Protein AF-A0A096AD76-F1 (afdb_monomer)

Foldseek 3Di:
DLCPQLVVLLQLQLVLLLLVLVVQLVLVCLAVDPDVVVSVVRRDDSVCSSCVSVVVLCLLLVLLQVLCVVVVNPVDDSVNLSSQLSVLSNLLSVLSVVVSVQSVQFPDRDHHPVVLQCGQTPPRDHPVNSVVSNVVSVVSSLVSSLCCCCPVVVDDNVSSVCSRVVSVVVCVVVVVVVD

Nearest PDB structures (foldseek):
  7na7-assembly1_R  TM=3.112E-01  e=6.124E+00  Homo sapiens
  7xz6-assembly1_R  TM=2.762E-01  e=8.996E+00  Escherichia coli

Radius of gyration: 19.06 Å; Cα contacts (8 Å, |Δi|>4): 160; chains: 1; bounding box: 39×34×50 Å

Mean predicted aligned error: 6.99 Å

Sequence (179 aa):
MKKILPTLIIFTLCLQYLLLSINANELARELVGNNNILKLFELSNNLTFFLFPIIILFFIVGSTKYMLEIFDEERISISEIYTIVGYALIFPLIGMFFYTTCFFLRNYQVSSIEDLKNLHFLFGLTTNDFNFINRLFWLLAYFFIFYNLCFNKNIVWWKVVLSLMIPILIVLVVGFIIK

Secondary structure (DSSP, 8-state):
-TTHHHHHHHHHHHHHHHHHHHHHHHHHHHHHTT-HHHHHHHS--HHHHHHHHHHHHHHHHHHHHHHHHHTT-TTS-HHHHHHHHHHHTHHHHHHHHHHHHHHHT------SHHHHHT---GGG--HHHHHHHHHHHHHHHHHHHHHIIIIIS---HHHHHHHHHHHHHHHHHHHHHH-

Structure (mmCIF, N/CA/C/O backbone):
data_AF-A0A096AD76-F1
#
_entry.id   AF-A0A096AD76-F1
#
loop_
_atom_site.group_PDB
_atom_site.id
_atom_site.type_symbol
_atom_site.label_atom_id
_atom_site.label_alt_id
_atom_site.label_comp_id
_atom_site.label_asym_id
_atom_site.label_entity_id
_atom_site.label_seq_id
_atom_site.pdbx_PDB_ins_code
_atom_site.Cartn_x
_atom_site.Cartn_y
_atom_site.Cartn_z
_atom_site.occupancy
_atom_site.B_iso_or_equiv
_atom_site.auth_seq_id
_atom_site.auth_comp_id
_atom_site.auth_asym_id
_atom_site.auth_atom_id
_atom_site.pdbx_PDB_model_num
ATOM 1 N N . MET A 1 1 ? 7.854 1.929 20.126 1.00 48.56 1 MET A N 1
ATOM 2 C CA . MET A 1 1 ? 8.247 0.789 19.259 1.00 48.56 1 MET A CA 1
ATOM 3 C C . MET A 1 1 ? 7.132 0.263 18.345 1.00 48.56 1 MET A C 1
ATOM 5 O O . MET A 1 1 ? 7.430 0.033 17.184 1.00 48.56 1 MET A O 1
ATOM 9 N N . LYS A 1 2 ? 5.863 0.130 18.783 1.00 60.94 2 LYS A N 1
ATOM 10 C CA . LYS A 1 2 ? 4.770 -0.502 17.993 1.00 60.94 2 LYS A CA 1
ATOM 11 C C . LYS A 1 2 ? 4.468 0.090 16.592 1.00 60.94 2 LYS A C 1
ATOM 13 O O . LYS A 1 2 ? 3.847 -0.602 15.797 1.00 60.94 2 LYS A O 1
ATOM 18 N N . LYS A 1 3 ? 4.904 1.321 16.278 1.00 72.81 3 LYS A N 1
ATOM 19 C CA . LYS A 1 3 ? 4.646 2.000 14.986 1.00 72.81 3 LYS A CA 1
ATOM 20 C C . LYS A 1 3 ? 5.852 2.097 14.043 1.00 72.81 3 LYS A C 1
ATOM 22 O O . LYS A 1 3 ? 5.671 2.473 12.895 1.00 72.81 3 LYS A O 1
ATOM 27 N N . ILE A 1 4 ? 7.057 1.750 14.504 1.00 88.44 4 ILE A N 1
ATOM 28 C CA . ILE A 1 4 ? 8.291 1.912 13.713 1.00 88.44 4 ILE A CA 1
ATOM 29 C C . ILE A 1 4 ? 8.269 0.982 12.497 1.00 88.44 4 ILE A C 1
ATOM 31 O O . ILE A 1 4 ? 8.563 1.406 11.387 1.00 88.44 4 ILE A O 1
ATOM 35 N N . LEU A 1 5 ? 7.873 -0.276 12.704 1.00 92.69 5 LEU A N 1
ATOM 36 C CA . LEU A 1 5 ? 7.860 -1.281 11.646 1.00 92.69 5 LEU A CA 1
ATOM 37 C C . LEU A 1 5 ? 6.842 -0.967 10.529 1.00 92.69 5 LEU A C 1
ATOM 39 O O . LEU A 1 5 ? 7.257 -0.974 9.375 1.00 92.69 5 LEU A O 1
ATOM 43 N N . PRO A 1 6 ? 5.576 -0.590 10.811 1.00 93.69 6 PRO A N 1
ATOM 44 C CA . PRO A 1 6 ? 4.661 -0.085 9.785 1.00 93.69 6 PRO A CA 1
ATOM 45 C C . PRO A 1 6 ? 5.242 1.073 8.968 1.00 93.69 6 PRO A C 1
ATOM 47 O O . PRO A 1 6 ? 5.200 1.037 7.741 1.00 93.69 6 PRO A O 1
ATOM 50 N N . THR A 1 7 ? 5.835 2.077 9.626 1.00 94.94 7 THR A N 1
ATOM 51 C CA . THR A 1 7 ? 6.467 3.208 8.92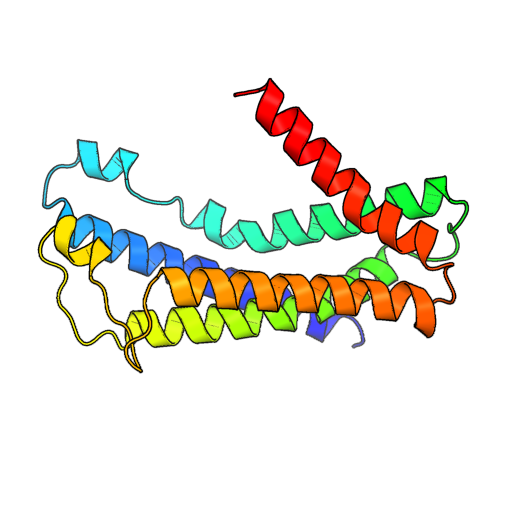8 1.00 94.94 7 THR A CA 1
ATOM 52 C C . THR A 1 7 ? 7.620 2.753 8.035 1.00 94.94 7 THR A C 1
ATOM 54 O O . THR A 1 7 ? 7.724 3.224 6.906 1.00 94.94 7 THR A O 1
ATOM 57 N N . LEU A 1 8 ? 8.453 1.818 8.503 1.00 96.00 8 LEU A N 1
ATOM 58 C CA . LEU A 1 8 ? 9.537 1.247 7.702 1.00 96.00 8 LEU A CA 1
ATOM 59 C C . LEU A 1 8 ? 9.004 0.499 6.479 1.00 96.00 8 LEU A C 1
ATOM 61 O O . LEU A 1 8 ? 9.502 0.739 5.388 1.00 96.00 8 LEU A O 1
ATOM 65 N N . ILE A 1 9 ? 7.969 -0.334 6.632 1.00 96.56 9 ILE A N 1
ATOM 66 C CA . ILE A 1 9 ? 7.331 -1.050 5.513 1.00 96.56 9 ILE A CA 1
ATOM 67 C C . ILE A 1 9 ? 6.872 -0.059 4.439 1.00 96.56 9 ILE A C 1
ATOM 69 O O . ILE A 1 9 ? 7.199 -0.226 3.265 1.00 96.56 9 ILE A O 1
ATOM 73 N N . ILE A 1 10 ? 6.157 0.995 4.845 1.00 96.31 10 ILE A N 1
ATOM 74 C CA . ILE A 1 10 ? 5.673 2.042 3.935 1.00 96.31 10 ILE A CA 1
ATOM 75 C C . ILE A 1 10 ? 6.849 2.731 3.243 1.00 96.31 10 ILE A C 1
ATOM 77 O O . ILE A 1 10 ? 6.846 2.882 2.025 1.00 96.31 10 ILE A O 1
ATOM 81 N N . PHE A 1 11 ? 7.868 3.130 4.004 1.00 96.56 11 PHE A N 1
ATOM 82 C CA . PHE A 1 11 ? 9.024 3.829 3.457 1.00 96.56 11 PHE A CA 1
ATOM 83 C C . PHE A 1 11 ? 9.804 2.961 2.460 1.00 96.56 11 PHE A C 1
ATOM 85 O O . PHE A 1 11 ? 10.153 3.429 1.377 1.00 96.56 11 PHE A O 1
ATOM 92 N N . THR A 1 12 ? 10.021 1.680 2.768 1.00 96.56 12 THR A N 1
ATOM 93 C CA . THR A 1 12 ? 10.651 0.731 1.841 1.00 96.56 12 THR A CA 1
ATOM 94 C C . THR A 1 12 ? 9.803 0.537 0.585 1.00 96.56 12 THR A C 1
ATOM 96 O O . THR A 1 12 ? 10.356 0.486 -0.512 1.00 96.56 12 THR A O 1
ATOM 99 N N . LEU A 1 13 ? 8.474 0.497 0.711 1.00 95.94 13 LEU A N 1
ATOM 100 C CA . LEU A 1 13 ? 7.575 0.425 -0.441 1.00 95.94 13 LEU A CA 1
ATOM 101 C C . LEU A 1 13 ? 7.715 1.666 -1.334 1.00 95.94 13 LEU A C 1
ATOM 103 O O . LEU A 1 13 ? 7.855 1.524 -2.546 1.00 95.94 13 LEU A O 1
ATOM 107 N N . CYS A 1 14 ? 7.771 2.868 -0.754 1.00 96.19 14 CYS A N 1
ATOM 108 C CA . CYS A 1 14 ? 8.027 4.106 -1.500 1.00 96.19 14 CYS A CA 1
ATOM 109 C C . CYS A 1 14 ? 9.356 4.062 -2.261 1.00 96.19 14 CYS A C 1
ATOM 111 O O . CYS A 1 14 ? 9.410 4.446 -3.430 1.00 96.19 14 CYS A O 1
ATOM 113 N N . LEU A 1 15 ? 10.421 3.563 -1.625 1.00 95.25 15 LEU A N 1
ATOM 114 C CA . LEU A 1 15 ? 11.725 3.418 -2.274 1.00 95.25 15 LEU A CA 1
ATOM 115 C C . LEU A 1 15 ? 11.684 2.433 -3.445 1.00 95.25 15 LEU A C 1
ATOM 117 O O . LEU A 1 15 ? 12.318 2.688 -4.464 1.00 95.25 15 LEU A O 1
ATOM 121 N N . GLN A 1 16 ? 10.918 1.345 -3.346 1.00 92.69 16 GLN A N 1
ATOM 122 C CA . GLN A 1 16 ? 10.767 0.409 -4.461 1.00 92.69 16 GLN A CA 1
ATOM 123 C C . GLN A 1 16 ? 9.968 0.989 -5.626 1.00 92.69 16 GLN A C 1
ATOM 125 O O . GLN A 1 16 ? 10.362 0.808 -6.775 1.00 92.69 16 GLN A O 1
ATOM 130 N N . TYR A 1 17 ? 8.894 1.733 -5.354 1.00 90.75 17 TYR A N 1
ATOM 131 C CA . TYR A 1 17 ? 8.169 2.454 -6.406 1.00 90.75 17 TYR A CA 1
ATOM 132 C C . TYR A 1 17 ? 9.054 3.503 -7.090 1.00 90.75 17 TYR A C 1
ATOM 134 O O . TYR A 1 17 ? 9.017 3.637 -8.314 1.00 90.75 17 TYR A O 1
ATOM 142 N N . LEU A 1 18 ? 9.881 4.214 -6.320 1.00 91.62 18 LEU A N 1
ATOM 143 C CA . LEU A 1 18 ? 10.860 5.153 -6.863 1.00 91.62 18 LEU A CA 1
ATOM 144 C C . LEU A 1 18 ? 11.889 4.442 -7.748 1.00 91.62 18 LEU A C 1
ATOM 146 O O . LEU A 1 18 ? 12.128 4.882 -8.870 1.00 91.62 18 LEU A O 1
ATOM 150 N N . LEU A 1 19 ? 12.466 3.341 -7.264 1.00 89.50 19 LEU A N 1
ATOM 151 C CA . LEU A 1 19 ? 13.461 2.563 -8.000 1.00 89.50 19 LEU A CA 1
ATOM 152 C C . LEU A 1 19 ? 12.891 2.032 -9.317 1.00 89.50 19 LEU A C 1
ATOM 154 O O . LEU A 1 19 ? 13.529 2.144 -10.362 1.00 89.50 19 LEU A O 1
ATOM 158 N N . LEU A 1 20 ? 11.658 1.524 -9.284 1.00 84.25 20 LEU A N 1
ATOM 159 C CA . LEU A 1 20 ? 10.970 1.087 -10.488 1.00 84.25 20 LEU A CA 1
ATOM 160 C C . LEU A 1 20 ? 10.737 2.244 -11.466 1.00 84.25 20 LEU A C 1
ATOM 162 O O . LEU A 1 20 ? 10.969 2.076 -12.659 1.00 84.25 20 LEU A O 1
ATOM 166 N N . SER A 1 21 ? 10.304 3.411 -10.981 1.00 86.69 21 SER A N 1
ATOM 167 C CA . SER A 1 21 ? 10.084 4.590 -11.829 1.00 86.69 21 SER A CA 1
ATOM 168 C C . SER A 1 21 ? 11.378 5.073 -12.486 1.00 86.69 21 SER A C 1
ATOM 170 O O . SER A 1 21 ? 11.371 5.405 -13.667 1.00 86.69 21 SER A O 1
ATOM 172 N N . ILE A 1 22 ? 12.501 5.076 -11.760 1.00 86.44 22 ILE A N 1
ATOM 173 C CA . ILE A 1 22 ? 13.815 5.428 -12.320 1.00 86.44 22 ILE A CA 1
ATOM 174 C C . ILE A 1 22 ? 14.182 4.461 -13.450 1.00 86.44 22 ILE A C 1
ATOM 176 O O . ILE A 1 22 ? 14.485 4.905 -14.554 1.00 86.44 22 ILE A O 1
ATOM 180 N N . ASN A 1 23 ? 14.065 3.156 -13.211 1.00 79.62 23 ASN A N 1
ATOM 181 C CA . ASN A 1 23 ? 14.379 2.142 -14.214 1.00 79.62 23 ASN A CA 1
ATOM 182 C C . ASN A 1 23 ? 13.458 2.188 -15.437 1.00 79.62 23 ASN A C 1
ATOM 184 O O . ASN A 1 23 ? 13.911 2.017 -16.566 1.00 79.62 23 ASN A O 1
ATOM 188 N N . ALA A 1 24 ? 12.155 2.379 -15.222 1.00 78.25 24 ALA A N 1
ATOM 189 C CA . ALA A 1 24 ? 11.187 2.499 -16.306 1.00 78.25 24 ALA A CA 1
ATOM 190 C C . ALA A 1 24 ? 11.498 3.728 -17.170 1.00 78.25 24 ALA A C 1
ATOM 192 O O . ALA A 1 24 ? 11.449 3.651 -18.394 1.00 78.25 24 ALA A O 1
ATOM 193 N N . ASN A 1 25 ? 11.899 4.832 -16.537 1.00 81.31 25 ASN A N 1
ATOM 194 C CA . ASN A 1 25 ? 12.340 6.045 -17.213 1.00 81.31 25 ASN A CA 1
ATOM 195 C C . ASN A 1 25 ? 13.644 5.862 -17.996 1.00 81.31 25 ASN A C 1
ATOM 197 O O . ASN A 1 25 ? 13.785 6.425 -19.079 1.00 81.31 25 ASN A O 1
ATOM 201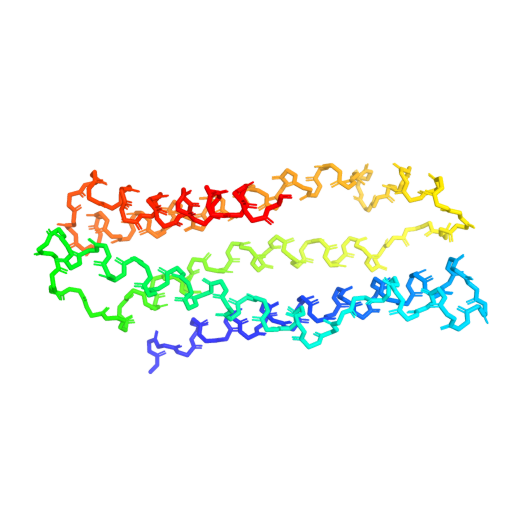 N N . GLU A 1 26 ? 14.602 5.099 -17.472 1.00 79.81 26 GLU A N 1
ATOM 202 C CA . GLU A 1 26 ? 15.820 4.741 -18.207 1.00 79.81 26 GLU A CA 1
ATOM 203 C C . GLU A 1 26 ? 15.493 3.893 -19.436 1.00 79.81 26 GLU A C 1
ATOM 205 O O . GLU A 1 26 ? 15.893 4.255 -20.541 1.00 79.81 26 GLU A O 1
ATOM 210 N N . LEU A 1 27 ? 14.669 2.855 -19.276 1.00 75.81 27 LEU A N 1
ATOM 211 C CA . LEU A 1 27 ? 14.223 2.015 -20.388 1.00 75.81 27 LEU A CA 1
ATOM 212 C C . LEU A 1 27 ? 13.460 2.825 -21.449 1.00 75.81 27 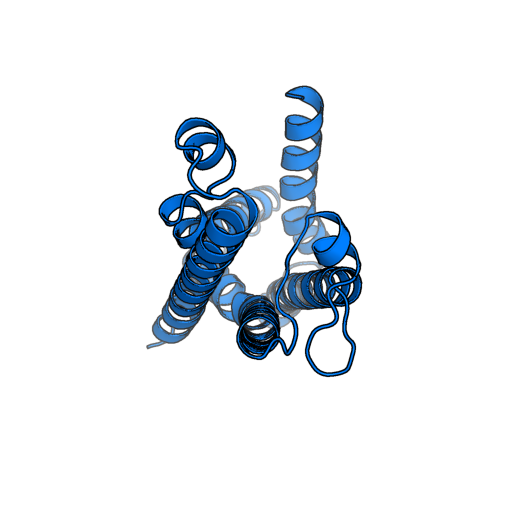LEU A C 1
ATOM 214 O O . LEU A 1 27 ? 13.696 2.666 -22.644 1.00 75.81 27 LEU A O 1
ATOM 218 N N . ALA A 1 28 ? 12.577 3.737 -21.035 1.00 74.94 28 ALA A N 1
ATOM 219 C CA . ALA A 1 28 ? 11.869 4.622 -21.957 1.00 74.94 28 ALA A CA 1
ATOM 220 C C . ALA A 1 28 ? 12.842 5.519 -22.744 1.00 74.94 28 ALA A C 1
ATOM 222 O O . ALA A 1 28 ? 12.680 5.706 -23.948 1.00 74.94 28 ALA A O 1
ATOM 223 N N . ARG A 1 29 ? 13.902 6.035 -22.106 1.00 75.12 29 ARG A N 1
ATOM 224 C CA . ARG A 1 29 ? 14.938 6.829 -22.796 1.00 75.12 29 ARG A CA 1
ATOM 225 C C . ARG A 1 29 ? 15.733 6.006 -23.803 1.00 75.12 29 ARG A C 1
ATOM 227 O O . ARG A 1 29 ? 16.061 6.541 -24.860 1.00 75.12 29 ARG A O 1
ATOM 234 N N . GLU A 1 30 ? 16.041 4.751 -23.482 1.00 72.81 30 GLU A N 1
ATOM 235 C CA . GLU A 1 30 ? 16.716 3.827 -24.403 1.00 72.81 30 GLU A CA 1
ATOM 236 C C . GLU A 1 30 ? 15.869 3.577 -25.660 1.00 72.81 30 GLU A C 1
ATOM 238 O O . GLU A 1 30 ? 16.403 3.582 -26.766 1.00 72.81 30 GLU A O 1
ATOM 243 N N . LEU A 1 31 ? 14.547 3.445 -25.506 1.00 69.81 31 LEU A N 1
ATOM 244 C CA . LEU A 1 31 ? 13.622 3.134 -26.602 1.00 69.81 31 LEU A CA 1
ATOM 245 C C . LEU A 1 31 ? 13.254 4.340 -27.478 1.00 69.81 31 LEU A C 1
ATOM 247 O O . LEU A 1 31 ? 13.106 4.205 -28.690 1.00 69.81 31 LEU A O 1
ATOM 251 N N . VAL A 1 32 ? 13.097 5.523 -26.883 1.00 69.50 32 VAL A N 1
ATOM 252 C CA . VAL A 1 32 ? 12.625 6.743 -27.574 1.00 69.50 32 VAL A CA 1
ATOM 253 C C . VAL A 1 32 ? 13.772 7.505 -28.253 1.00 69.50 32 VAL A C 1
ATOM 255 O O . VAL A 1 32 ? 13.554 8.357 -29.121 1.00 69.50 32 VAL A O 1
ATOM 258 N N . GLY A 1 33 ? 15.022 7.216 -27.883 1.00 62.69 33 GLY A N 1
ATOM 259 C CA . GLY A 1 33 ? 16.197 7.894 -28.423 1.00 62.69 33 GLY A CA 1
ATOM 260 C C . GLY A 1 33 ? 16.264 9.380 -28.039 1.00 62.69 33 GLY A C 1
ATOM 261 O O . GLY A 1 33 ? 15.755 9.816 -27.005 1.00 62.69 33 GLY A O 1
ATOM 262 N N . ASN A 1 34 ? 16.936 10.205 -28.854 1.00 55.41 34 ASN A N 1
ATOM 263 C CA . ASN A 1 34 ? 17.294 11.581 -28.480 1.00 55.41 34 ASN A CA 1
ATOM 264 C C . ASN A 1 34 ? 16.211 12.649 -28.757 1.00 55.41 34 ASN A C 1
ATOM 266 O O . ASN A 1 34 ? 16.530 13.829 -28.895 1.00 55.41 34 ASN A O 1
ATOM 270 N N . ASN A 1 35 ? 14.933 12.267 -28.834 1.00 58.88 35 ASN A N 1
ATOM 271 C CA . ASN A 1 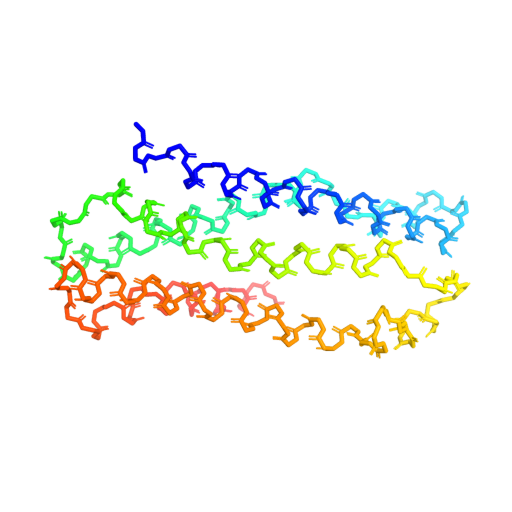35 ? 13.849 13.211 -29.109 1.00 58.88 35 ASN A CA 1
ATOM 272 C C . ASN A 1 35 ? 13.309 13.841 -27.812 1.00 58.88 35 ASN A C 1
ATOM 274 O O . ASN A 1 35 ? 12.511 13.249 -27.088 1.00 58.88 35 ASN A O 1
ATOM 278 N N . ASN A 1 36 ? 13.771 15.054 -27.496 1.00 55.59 36 ASN A N 1
ATOM 279 C CA . ASN A 1 36 ? 13.520 15.715 -26.207 1.00 55.59 36 ASN A CA 1
ATOM 280 C C . ASN A 1 36 ? 12.041 16.017 -25.910 1.00 55.59 36 ASN A C 1
ATOM 282 O O . ASN A 1 36 ? 11.683 16.145 -24.742 1.00 55.59 36 ASN A O 1
ATOM 286 N N . ILE A 1 37 ? 11.188 16.107 -26.933 1.00 50.31 37 ILE A N 1
ATOM 287 C CA . ILE A 1 37 ? 9.755 16.381 -26.759 1.00 50.31 37 ILE A CA 1
ATOM 288 C C . ILE A 1 37 ? 9.012 15.105 -26.348 1.00 50.31 37 ILE A C 1
ATOM 290 O O . ILE A 1 37 ? 8.270 15.132 -25.374 1.00 50.31 37 ILE A O 1
ATOM 294 N N . LEU A 1 38 ? 9.270 13.969 -27.004 1.00 49.81 38 LEU A N 1
ATOM 295 C CA . LEU A 1 38 ? 8.696 12.675 -26.605 1.00 49.81 38 LEU A CA 1
ATOM 296 C C . LEU A 1 38 ? 9.160 12.249 -25.202 1.00 49.81 38 LEU A C 1
ATOM 298 O O . LEU A 1 38 ? 8.356 11.760 -24.412 1.00 49.81 38 LEU A O 1
ATOM 302 N N . LYS A 1 39 ? 10.411 12.563 -24.828 1.00 54.78 39 LYS A N 1
ATOM 303 C CA . LYS A 1 39 ? 10.913 12.359 -23.456 1.00 54.78 39 LYS A CA 1
ATOM 304 C C . LYS A 1 39 ? 10.077 13.090 -22.395 1.00 54.78 39 LYS A C 1
ATOM 306 O O . LYS A 1 39 ? 9.943 12.587 -21.290 1.00 54.78 39 LYS A O 1
ATOM 311 N N . LEU A 1 40 ? 9.525 14.269 -22.684 1.00 49.31 40 LEU A N 1
ATOM 312 C CA . LEU A 1 40 ? 8.736 15.030 -21.704 1.00 49.31 40 LEU A CA 1
ATOM 313 C C . LEU A 1 40 ? 7.366 14.402 -21.413 1.00 49.31 40 LEU A C 1
ATOM 315 O O . LEU A 1 40 ? 6.861 14.565 -20.306 1.00 49.31 40 LEU A O 1
ATOM 319 N N . PHE A 1 41 ? 6.780 13.694 -22.381 1.00 47.16 41 PHE A N 1
ATOM 320 C CA . PHE A 1 41 ? 5.436 13.123 -22.261 1.00 47.16 41 PHE A CA 1
ATOM 321 C C . PHE A 1 41 ? 5.422 11.659 -21.803 1.00 47.16 41 PHE A C 1
ATOM 323 O O . PHE A 1 41 ? 4.430 11.225 -21.223 1.00 47.16 41 PHE A O 1
ATOM 330 N N . GLU A 1 42 ? 6.502 10.907 -22.030 1.00 53.66 42 GLU A N 1
ATOM 331 C CA . GLU A 1 42 ? 6.553 9.468 -21.722 1.00 53.66 42 GLU A CA 1
ATOM 332 C C . GLU A 1 42 ? 7.280 9.129 -20.412 1.00 53.66 42 GLU A C 1
ATOM 334 O O . GLU A 1 42 ? 7.181 8.001 -19.928 1.00 53.66 42 GLU A O 1
ATOM 339 N N . LEU A 1 43 ? 7.987 10.089 -19.804 1.00 60.28 43 LEU A N 1
ATOM 340 C CA . LEU A 1 43 ? 8.674 9.867 -18.533 1.00 60.28 43 LEU A CA 1
ATOM 341 C C . LEU A 1 43 ? 7.706 9.968 -17.350 1.00 60.28 43 LEU A C 1
ATOM 343 O O . LEU A 1 43 ? 7.018 10.971 -17.150 1.00 60.28 43 LEU A O 1
ATOM 347 N N . SER A 1 44 ? 7.700 8.938 -16.509 1.00 66.81 44 SER A N 1
ATOM 348 C CA . SER A 1 44 ? 6.972 8.935 -15.250 1.00 66.81 44 SER A CA 1
ATOM 349 C C . SER A 1 44 ? 7.579 9.929 -14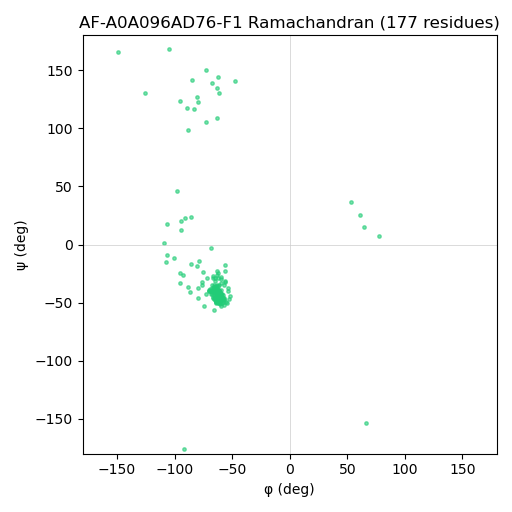.257 1.00 66.81 44 SER A C 1
ATOM 351 O O . SER A 1 44 ? 8.797 10.027 -14.087 1.00 66.81 44 SER A O 1
ATOM 353 N N . ASN A 1 45 ? 6.728 10.657 -13.531 1.00 81.44 45 ASN A N 1
ATOM 354 C CA . ASN A 1 45 ? 7.184 11.536 -12.458 1.00 81.44 45 ASN A CA 1
ATOM 355 C C . ASN A 1 45 ? 7.631 10.701 -11.241 1.00 81.44 45 ASN A C 1
ATOM 357 O O . ASN A 1 45 ? 6.804 10.179 -10.491 1.00 81.44 45 ASN A O 1
ATOM 361 N N . ASN A 1 46 ? 8.948 10.610 -11.028 1.00 86.50 46 ASN A N 1
ATOM 362 C CA . ASN A 1 46 ? 9.560 9.868 -9.919 1.00 86.50 46 ASN A CA 1
ATOM 363 C C . ASN A 1 46 ? 9.008 10.270 -8.541 1.00 86.50 46 ASN A C 1
ATOM 365 O O . ASN A 1 46 ? 8.829 9.408 -7.680 1.00 86.50 46 ASN A O 1
ATOM 369 N N . LEU A 1 47 ? 8.713 11.558 -8.328 1.00 87.00 47 LEU A N 1
ATOM 370 C CA . LEU A 1 47 ? 8.143 12.037 -7.068 1.00 87.00 47 LEU A CA 1
ATOM 371 C C . LEU A 1 47 ? 6.720 11.505 -6.877 1.00 87.00 47 LEU A C 1
ATOM 373 O O . LEU A 1 47 ? 6.376 11.047 -5.790 1.00 87.00 47 LEU A O 1
ATOM 377 N N . THR A 1 48 ? 5.906 11.515 -7.934 1.00 86.56 48 THR A N 1
ATOM 378 C CA . THR A 1 48 ? 4.550 10.953 -7.895 1.00 86.56 48 THR A CA 1
ATOM 379 C C . THR A 1 48 ? 4.582 9.464 -7.561 1.00 8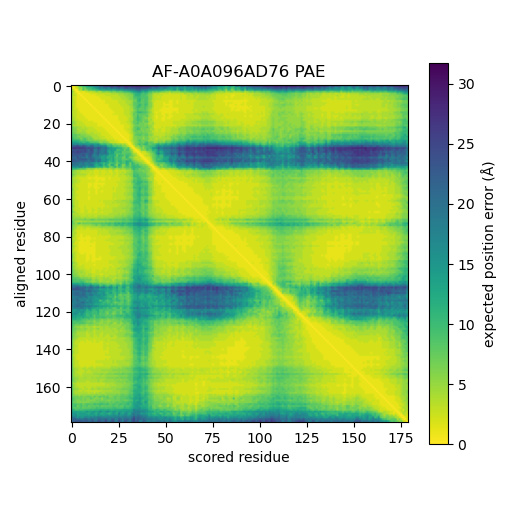6.56 48 THR A C 1
ATOM 381 O O . THR A 1 48 ? 3.835 9.029 -6.689 1.00 86.56 48 THR A O 1
ATOM 384 N N . PHE A 1 49 ? 5.480 8.693 -8.183 1.00 87.00 49 PHE A N 1
ATOM 385 C CA . PHE A 1 49 ? 5.637 7.264 -7.891 1.00 87.00 49 PHE A CA 1
ATOM 386 C C . PHE A 1 49 ? 6.135 7.010 -6.463 1.00 87.00 49 PHE A C 1
ATOM 388 O O . PHE A 1 49 ? 5.597 6.141 -5.782 1.00 87.00 49 PHE A O 1
ATOM 395 N N . PHE A 1 50 ? 7.089 7.800 -5.963 1.00 91.88 50 PHE A N 1
ATOM 396 C CA . PHE A 1 50 ? 7.547 7.711 -4.573 1.00 91.88 50 PHE A CA 1
ATOM 397 C C . PHE A 1 50 ? 6.422 7.992 -3.562 1.00 91.88 50 PHE A C 1
ATOM 399 O O . PHE A 1 50 ? 6.316 7.313 -2.541 1.00 91.88 50 PHE A O 1
ATOM 406 N N . LEU A 1 51 ? 5.571 8.984 -3.836 1.00 93.25 51 LEU A N 1
ATOM 407 C CA . LEU A 1 51 ? 4.458 9.358 -2.957 1.00 93.25 51 LEU A CA 1
ATOM 408 C C . LEU A 1 51 ? 3.246 8.429 -3.087 1.00 93.25 51 LEU A C 1
ATOM 410 O O . LEU A 1 51 ? 2.373 8.444 -2.219 1.00 93.25 51 LEU A O 1
ATOM 414 N N . PHE A 1 52 ? 3.180 7.604 -4.129 1.00 89.75 52 PHE A N 1
ATOM 415 C CA . PHE A 1 52 ? 2.011 6.781 -4.422 1.00 89.75 52 PHE A CA 1
ATOM 416 C C . PHE A 1 52 ? 1.603 5.845 -3.267 1.00 89.75 52 PHE A C 1
ATOM 418 O O . PHE A 1 52 ? 0.430 5.870 -2.881 1.00 89.75 52 PHE A O 1
ATOM 425 N N . PRO A 1 53 ? 2.519 5.103 -2.608 1.00 94.25 53 PRO A N 1
ATOM 426 C CA . PRO A 1 53 ? 2.147 4.274 -1.460 1.00 94.25 53 PRO A CA 1
ATOM 427 C C . PRO A 1 53 ? 1.650 5.084 -0.256 1.00 94.25 53 PRO A C 1
ATOM 429 O O . PRO A 1 53 ? 0.782 4.619 0.481 1.00 94.25 53 PRO A O 1
ATOM 432 N N . ILE A 1 54 ? 2.155 6.310 -0.071 1.00 95.69 54 ILE A N 1
ATOM 433 C CA . ILE A 1 54 ? 1.710 7.224 0.993 1.00 95.69 54 ILE A CA 1
ATOM 434 C C . ILE A 1 54 ? 0.280 7.700 0.718 1.00 95.69 54 ILE A C 1
ATOM 436 O O . ILE A 1 54 ? -0.546 7.723 1.629 1.00 95.69 54 ILE A O 1
ATOM 440 N N . ILE A 1 55 ? -0.035 8.033 -0.536 1.00 93.81 55 ILE A N 1
ATOM 441 C CA . ILE A 1 55 ? -1.387 8.433 -0.945 1.00 93.81 55 ILE A CA 1
ATOM 442 C C . ILE A 1 55 ? -2.369 7.279 -0.717 1.00 93.81 55 ILE A C 1
ATOM 444 O O . ILE A 1 55 ? -3.411 7.487 -0.095 1.00 93.81 55 ILE A O 1
ATOM 448 N N . ILE A 1 56 ? -2.019 6.058 -1.141 1.00 92.31 56 ILE A N 1
ATOM 449 C CA . ILE A 1 56 ? -2.851 4.867 -0.905 1.00 92.31 56 ILE A CA 1
ATOM 450 C C . ILE A 1 56 ? -3.061 4.635 0.592 1.00 92.31 56 ILE A C 1
ATOM 452 O O . ILE A 1 56 ? -4.184 4.390 1.027 1.00 92.31 56 ILE A O 1
ATOM 456 N N . LEU A 1 57 ? -2.001 4.732 1.394 1.00 95.69 57 LEU A N 1
ATOM 457 C CA . LEU A 1 57 ? -2.086 4.575 2.840 1.00 95.69 57 LEU A CA 1
ATOM 458 C C . LEU A 1 57 ? -3.071 5.571 3.457 1.00 95.69 57 LEU A C 1
ATOM 460 O O . LEU A 1 57 ? -3.958 5.159 4.204 1.00 95.69 57 LEU A O 1
ATOM 464 N N . PHE A 1 58 ? -2.924 6.865 3.160 1.00 95.94 58 PHE A N 1
ATOM 465 C CA . PHE A 1 58 ? -3.821 7.888 3.696 1.00 95.94 58 PHE A CA 1
ATOM 466 C C . PHE A 1 58 ? -5.258 7.667 3.247 1.00 95.94 58 PHE A C 1
ATOM 468 O O . PHE A 1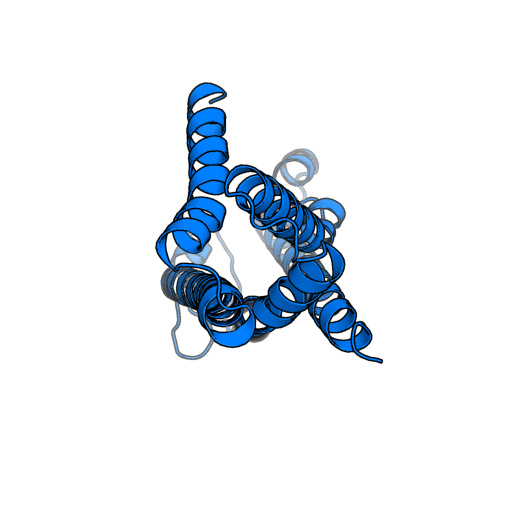 58 ? -6.170 7.781 4.065 1.00 95.94 58 PHE A O 1
ATOM 475 N N . PHE A 1 59 ? -5.452 7.286 1.986 1.00 95.12 59 PHE A N 1
ATOM 476 C CA . PHE A 1 59 ? -6.764 6.947 1.463 1.00 95.12 59 PHE A CA 1
ATOM 477 C C . PHE A 1 59 ? -7.395 5.782 2.234 1.00 95.12 59 PHE A C 1
ATOM 479 O O . PHE A 1 59 ? -8.499 5.934 2.753 1.00 95.12 59 PHE A O 1
ATOM 486 N N . ILE A 1 60 ? -6.705 4.646 2.383 1.00 95.69 60 ILE A N 1
ATOM 487 C CA . ILE A 1 60 ? -7.248 3.469 3.081 1.00 95.69 60 ILE A CA 1
ATOM 488 C C . ILE A 1 60 ? -7.501 3.785 4.558 1.00 95.69 60 ILE A C 1
ATOM 490 O O . ILE A 1 60 ? -8.576 3.481 5.068 1.00 95.69 60 ILE A O 1
ATOM 494 N N . VAL A 1 61 ? -6.550 4.415 5.254 1.00 97.00 61 VAL A N 1
ATOM 495 C CA . VAL A 1 61 ? -6.687 4.731 6.686 1.00 97.00 61 VAL A CA 1
ATOM 496 C C . VAL A 1 61 ? -7.830 5.712 6.926 1.00 97.00 61 VAL A C 1
ATOM 498 O O . VAL A 1 61 ? -8.682 5.453 7.776 1.00 97.00 61 VAL A O 1
ATOM 501 N N . GLY A 1 62 ? -7.858 6.819 6.180 1.00 96.06 62 GLY A N 1
ATOM 502 C CA . GLY A 1 62 ? -8.868 7.860 6.335 1.00 96.06 62 GLY A CA 1
ATOM 503 C C . GLY A 1 62 ? -10.263 7.348 5.998 1.00 96.06 62 GLY A C 1
ATOM 504 O O . GLY A 1 62 ? -11.182 7.498 6.798 1.00 96.06 62 GLY A O 1
ATOM 505 N N . SER A 1 63 ? -10.406 6.669 4.859 1.00 95.50 63 SER A N 1
ATOM 506 C CA . SER A 1 63 ? -11.702 6.146 4.423 1.00 95.50 63 SER A CA 1
ATOM 507 C C . SER A 1 63 ? -12.227 5.025 5.321 1.00 95.50 63 SER A C 1
ATOM 509 O O . SER A 1 63 ? -13.400 5.043 5.687 1.00 95.50 63 SER A O 1
ATOM 511 N N . THR A 1 64 ? -11.363 4.107 5.769 1.00 95.50 64 THR A N 1
ATOM 512 C CA . THR A 1 64 ? -11.759 3.055 6.718 1.00 95.50 64 THR A CA 1
ATOM 513 C C . THR A 1 64 ? -12.212 3.666 8.040 1.00 95.50 64 THR A C 1
ATOM 515 O O . THR A 1 64 ? -13.239 3.254 8.572 1.00 95.50 64 THR A O 1
ATOM 518 N N . LYS A 1 65 ? -11.479 4.658 8.571 1.00 96.38 65 LYS A N 1
ATOM 519 C CA . LYS A 1 65 ? -11.856 5.338 9.818 1.00 96.38 65 LYS A CA 1
ATOM 520 C C . LYS A 1 65 ? -13.214 6.019 9.681 1.00 96.38 65 LYS A C 1
ATOM 522 O O . LYS A 1 65 ? -14.094 5.752 10.489 1.00 96.38 65 LYS A O 1
ATOM 527 N N . TYR A 1 66 ? -13.386 6.812 8.630 1.00 95.62 66 TYR A N 1
ATOM 528 C CA . TYR A 1 66 ? -14.628 7.526 8.357 1.00 95.62 66 TYR A CA 1
ATOM 529 C C . TYR A 1 66 ? -15.831 6.578 8.239 1.00 95.62 66 TYR A C 1
ATOM 531 O O . TYR A 1 66 ? -16.859 6.782 8.875 1.00 95.62 66 TYR A O 1
ATOM 539 N N . MET A 1 67 ? -15.692 5.484 7.485 1.00 96.38 67 MET A N 1
ATOM 540 C CA . MET A 1 67 ? -16.773 4.508 7.332 1.00 96.38 67 MET A CA 1
ATOM 541 C C . MET A 1 67 ? -17.080 3.752 8.629 1.00 96.38 67 MET A C 1
ATOM 543 O O . MET A 1 67 ? -18.238 3.468 8.913 1.00 96.38 67 MET A O 1
ATOM 547 N N . LEU A 1 68 ? -16.064 3.418 9.430 1.00 95.19 68 LEU A N 1
ATOM 548 C CA . LEU A 1 68 ? -16.278 2.791 10.736 1.00 95.19 68 LEU A CA 1
ATOM 549 C C . LEU A 1 68 ? -17.010 3.723 11.709 1.00 95.19 68 LEU A C 1
ATOM 551 O O . LEU A 1 68 ? -17.851 3.246 12.463 1.00 95.19 68 LEU A O 1
ATOM 555 N N . GLU A 1 69 ? -16.743 5.029 11.667 1.00 94.94 69 GLU A N 1
ATOM 556 C CA . GLU A 1 69 ? -17.485 6.025 12.455 1.00 94.94 69 GLU A CA 1
ATOM 557 C C . GLU A 1 69 ? -18.960 6.099 12.042 1.00 94.94 69 GLU A C 1
ATOM 559 O O . GLU A 1 69 ? -19.822 6.121 12.910 1.00 94.94 69 GLU A O 1
ATOM 564 N N . ILE A 1 70 ? -19.270 6.019 10.741 1.00 94.69 70 ILE A N 1
ATOM 565 C CA . ILE A 1 70 ? -20.661 5.927 10.248 1.00 94.69 70 ILE A CA 1
ATOM 566 C C . ILE A 1 70 ? -21.386 4.683 10.788 1.00 94.69 70 ILE A C 1
ATOM 568 O O . ILE A 1 70 ? -22.603 4.698 10.948 1.00 94.69 70 ILE A O 1
ATOM 572 N N . PHE A 1 71 ? -20.657 3.601 11.063 1.00 94.94 71 PHE A N 1
ATOM 573 C CA . PHE A 1 71 ? -21.212 2.369 11.625 1.00 94.94 71 PHE A CA 1
ATOM 574 C C . PHE A 1 71 ? -21.112 2.287 13.158 1.00 94.94 71 PHE A C 1
ATOM 576 O O . PHE A 1 71 ? -21.165 1.176 13.701 1.00 94.94 71 PHE A O 1
ATOM 583 N N . ASP A 1 72 ? -20.948 3.420 13.845 1.00 92.56 72 ASP A N 1
ATOM 584 C CA . ASP A 1 72 ? -20.856 3.534 15.308 1.00 92.56 72 ASP A CA 1
ATOM 585 C C . ASP A 1 72 ? -19.664 2.768 15.931 1.00 92.56 72 ASP A C 1
ATOM 587 O O . ASP A 1 72 ? -19.690 2.365 17.095 1.00 92.56 72 ASP A O 1
ATOM 591 N N . GLU A 1 73 ? -18.584 2.542 15.175 1.00 93.12 73 GLU A N 1
ATOM 592 C CA . GLU A 1 73 ? -17.352 1.880 15.644 1.00 93.12 73 GLU A CA 1
ATOM 593 C C . GLU A 1 73 ? -16.259 2.904 16.026 1.00 93.12 73 GLU A C 1
ATOM 595 O O . GLU A 1 73 ? -15.082 2.772 15.673 1.00 93.12 73 GLU A O 1
ATOM 600 N N . GLU A 1 74 ? -16.626 3.943 16.783 1.00 89.31 74 GLU A N 1
ATOM 601 C CA . GLU A 1 74 ? -15.727 5.049 17.169 1.00 89.31 74 GLU A CA 1
ATOM 602 C C . GLU A 1 74 ? -14.534 4.607 18.028 1.00 89.31 74 GLU A C 1
ATOM 604 O O . GLU A 1 74 ? -13.474 5.241 18.003 1.00 89.31 74 GLU A O 1
ATOM 609 N N . ARG A 1 75 ? -14.683 3.480 18.740 1.00 92.44 75 ARG A N 1
ATOM 610 C CA . ARG A 1 75 ? -13.690 2.924 19.675 1.00 92.44 75 ARG A CA 1
ATOM 611 C C . ARG A 1 75 ? -12.316 2.672 19.054 1.00 92.44 75 ARG A C 1
ATOM 613 O O . ARG A 1 75 ? -11.333 2.564 19.781 1.00 92.44 75 ARG A O 1
ATOM 620 N N . ILE A 1 76 ? -12.243 2.524 17.731 1.00 93.31 76 ILE A N 1
ATOM 621 C CA . ILE A 1 76 ? -10.986 2.272 17.031 1.00 93.31 76 ILE A CA 1
ATOM 622 C C . ILE A 1 76 ? -10.348 3.598 16.650 1.00 93.31 76 ILE A C 1
ATOM 624 O O . ILE A 1 76 ? -10.874 4.372 15.845 1.00 93.31 76 ILE A O 1
ATOM 628 N N . SER A 1 77 ? -9.165 3.838 17.201 1.00 94.88 77 SER A N 1
ATOM 629 C CA . SER A 1 77 ? -8.396 5.038 16.901 1.00 94.88 77 SER A CA 1
ATOM 630 C C . SER A 1 77 ? -7.796 4.987 15.491 1.00 94.88 77 SER A C 1
ATOM 632 O O . SER A 1 77 ? -7.403 3.931 14.987 1.00 94.88 77 SER A O 1
ATOM 634 N N . ILE A 1 78 ? -7.615 6.156 14.868 1.00 95.19 78 ILE A N 1
ATOM 635 C CA . ILE A 1 78 ? -6.934 6.269 13.565 1.00 95.19 78 ILE A CA 1
ATOM 636 C C . ILE A 1 78 ? -5.517 5.672 13.599 1.00 95.19 78 ILE A C 1
ATOM 638 O O . ILE A 1 78 ? -5.042 5.089 12.630 1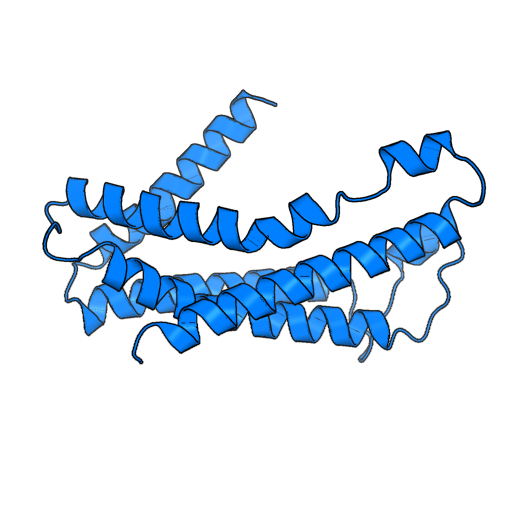.00 95.19 78 ILE A O 1
ATOM 642 N N . SER A 1 79 ? -4.860 5.755 14.757 1.00 94.75 79 SER A N 1
ATOM 643 C CA . SER A 1 79 ? -3.545 5.172 15.011 1.00 94.75 79 SER A CA 1
ATOM 644 C C . SER A 1 79 ? -3.546 3.641 14.920 1.00 94.75 79 SER A C 1
ATOM 646 O O . SER A 1 79 ? -2.557 3.046 14.485 1.00 94.75 79 SER A O 1
ATOM 648 N N . GLU A 1 80 ? -4.613 2.985 15.371 1.00 95.06 80 GLU A N 1
ATOM 649 C CA . GLU A 1 80 ? -4.744 1.529 15.276 1.00 95.06 80 GLU A CA 1
ATOM 650 C C . GLU A 1 80 ? -5.002 1.096 13.838 1.00 95.06 80 GLU A C 1
ATOM 652 O O . GLU A 1 80 ? -4.351 0.163 13.371 1.00 95.06 80 GLU A O 1
ATOM 657 N N . ILE A 1 81 ? -5.863 1.819 13.116 1.00 96.19 81 ILE A N 1
ATOM 658 C CA . ILE A 1 81 ? -6.110 1.578 11.688 1.00 96.19 81 ILE A CA 1
ATOM 659 C C . ILE A 1 81 ? -4.816 1.767 10.896 1.00 96.19 81 ILE A C 1
ATOM 661 O O . ILE A 1 81 ? -4.433 0.875 10.146 1.00 96.19 81 ILE A O 1
ATOM 665 N N . TYR A 1 82 ? -4.080 2.858 11.134 1.00 96.88 82 TYR A N 1
ATOM 666 C CA . TYR A 1 82 ? -2.754 3.085 10.550 1.00 96.88 82 TYR A CA 1
ATOM 667 C C . TYR A 1 82 ? -1.813 1.901 10.779 1.00 96.88 82 TYR A C 1
ATOM 669 O O . TYR A 1 82 ? -1.117 1.474 9.863 1.00 96.88 82 TYR A O 1
ATOM 677 N N . THR A 1 83 ? -1.798 1.353 11.995 1.00 96.19 83 THR A N 1
ATOM 678 C CA . THR A 1 83 ? -0.918 0.231 12.333 1.00 96.19 83 THR A CA 1
ATOM 679 C C . THR A 1 83 ? -1.317 -1.025 11.556 1.00 96.19 83 THR A C 1
ATOM 681 O O . THR A 1 83 ? -0.453 -1.668 10.968 1.00 96.19 83 THR A O 1
ATOM 684 N N . ILE A 1 84 ? -2.613 -1.352 11.504 1.00 96.88 84 ILE A N 1
ATOM 685 C CA . ILE A 1 84 ? -3.137 -2.509 10.761 1.00 96.88 84 ILE A CA 1
ATOM 686 C C . ILE A 1 84 ? -2.834 -2.375 9.264 1.00 96.88 84 ILE A C 1
ATOM 688 O O . ILE A 1 84 ? -2.275 -3.295 8.670 1.00 96.88 84 ILE A O 1
ATOM 692 N N . VAL A 1 85 ? -3.160 -1.225 8.669 1.00 97.19 85 VAL A N 1
ATOM 693 C CA . VAL A 1 85 ? -2.944 -0.963 7.239 1.00 97.19 85 VAL A CA 1
ATOM 694 C C . VAL A 1 85 ? -1.453 -0.957 6.915 1.00 97.19 85 VAL A C 1
ATOM 696 O O . VAL A 1 85 ? -1.035 -1.604 5.963 1.00 97.19 85 VAL A O 1
ATOM 699 N N . GLY A 1 86 ? -0.624 -0.298 7.725 1.00 96.44 86 GLY A N 1
ATOM 700 C CA . GLY A 1 86 ? 0.820 -0.259 7.503 1.00 96.44 86 GLY A CA 1
ATOM 701 C C . GLY A 1 86 ? 1.478 -1.641 7.574 1.00 96.44 86 GLY A C 1
ATOM 702 O O . GLY A 1 86 ? 2.369 -1.920 6.780 1.00 96.44 86 GLY A O 1
ATOM 703 N N . TYR A 1 87 ? 1.007 -2.541 8.447 1.00 96.88 87 TYR A N 1
ATOM 704 C CA . TYR A 1 87 ? 1.430 -3.947 8.414 1.00 96.88 87 TYR A CA 1
ATOM 705 C C . TYR A 1 87 ? 0.917 -4.688 7.180 1.00 96.88 87 TYR A C 1
ATOM 707 O O . TYR A 1 87 ? 1.666 -5.459 6.589 1.00 96.88 87 TYR A O 1
ATOM 715 N N . ALA A 1 88 ? -0.324 -4.438 6.760 1.00 97.38 88 ALA A N 1
ATOM 716 C CA . ALA A 1 88 ? -0.887 -5.041 5.555 1.00 97.38 88 ALA A CA 1
ATOM 717 C C . ALA A 1 88 ? -0.082 -4.689 4.293 1.00 97.38 88 ALA A C 1
ATOM 719 O O . ALA A 1 88 ? -0.009 -5.485 3.361 1.00 97.38 88 ALA A O 1
ATOM 720 N N . LEU A 1 89 ? 0.586 -3.533 4.267 1.00 96.81 89 LEU A N 1
ATOM 721 C CA . LEU A 1 89 ? 1.442 -3.133 3.149 1.00 96.81 89 LEU A CA 1
ATOM 722 C C . LEU A 1 89 ? 2.722 -3.982 3.001 1.00 96.81 89 LEU A C 1
ATOM 724 O O . LEU A 1 89 ? 3.434 -3.824 2.011 1.00 96.81 89 LEU A O 1
ATOM 728 N N . ILE A 1 90 ? 2.990 -4.937 3.903 1.00 96.88 90 ILE A N 1
ATOM 729 C CA . ILE A 1 90 ? 4.059 -5.928 3.707 1.00 96.88 90 ILE A CA 1
ATOM 730 C C . ILE A 1 90 ? 3.808 -6.796 2.465 1.00 96.88 90 ILE A C 1
ATOM 732 O O . ILE A 1 90 ? 4.748 -7.143 1.759 1.00 96.88 90 ILE A O 1
ATOM 736 N N . PHE A 1 91 ? 2.546 -7.114 2.160 1.00 96.88 91 PHE A N 1
ATOM 737 C CA . PHE A 1 91 ? 2.189 -7.936 1.004 1.00 96.88 91 PHE A CA 1
ATOM 738 C C . PHE A 1 91 ? 2.530 -7.236 -0.322 1.00 96.88 91 PHE A C 1
ATOM 740 O O . PHE A 1 91 ? 3.321 -7.793 -1.084 1.00 96.88 91 PHE A O 1
ATOM 747 N N . PRO A 1 92 ? 2.041 -6.011 -0.609 1.00 95.12 92 PRO A N 1
ATOM 748 C CA . PRO A 1 92 ? 2.450 -5.290 -1.810 1.00 95.12 92 PRO A CA 1
ATOM 749 C C . PRO A 1 92 ? 3.946 -4.958 -1.813 1.00 95.12 92 PRO A C 1
ATOM 751 O O . PRO A 1 92 ? 4.523 -4.890 -2.892 1.00 95.12 92 PRO A O 1
ATOM 754 N N . LEU A 1 93 ? 4.606 -4.824 -0.655 1.00 95.31 93 LEU A N 1
ATOM 755 C CA . LEU A 1 93 ? 6.068 -4.711 -0.598 1.00 95.31 93 LEU A CA 1
ATOM 756 C C . LEU A 1 93 ? 6.781 -5.964 -1.109 1.00 95.31 93 LEU A C 1
ATOM 758 O O . LEU A 1 93 ? 7.708 -5.845 -1.905 1.00 95.31 93 LEU A O 1
ATOM 762 N N . ILE A 1 94 ? 6.350 -7.156 -0.702 1.00 93.75 94 ILE A N 1
ATOM 763 C CA . ILE A 1 94 ? 6.916 -8.412 -1.214 1.00 93.75 94 ILE A CA 1
ATOM 764 C C . ILE A 1 94 ? 6.654 -8.538 -2.720 1.00 93.75 94 ILE A C 1
ATOM 766 O O . ILE A 1 94 ? 7.567 -8.874 -3.475 1.00 93.75 94 ILE A O 1
ATOM 770 N N . GLY A 1 95 ? 5.437 -8.216 -3.170 1.00 90.50 95 GLY A N 1
ATOM 771 C CA . GLY A 1 95 ? 5.088 -8.225 -4.592 1.00 90.50 95 GLY A CA 1
ATOM 772 C C . GLY A 1 95 ? 5.948 -7.268 -5.421 1.00 90.50 95 GLY A C 1
ATOM 773 O O . GLY A 1 95 ? 6.499 -7.662 -6.449 1.00 90.50 95 GLY A O 1
ATOM 774 N N . MET A 1 96 ? 6.128 -6.035 -4.945 1.00 89.12 96 MET A N 1
ATOM 775 C CA . MET A 1 96 ? 6.989 -5.043 -5.592 1.00 89.12 96 MET A CA 1
ATOM 776 C C . MET A 1 96 ? 8.460 -5.440 -5.563 1.00 89.12 96 MET A C 1
ATOM 778 O O . MET A 1 96 ? 9.164 -5.193 -6.542 1.00 89.12 96 MET A O 1
ATOM 782 N N . PHE A 1 97 ? 8.925 -6.096 -4.499 1.00 89.81 97 PHE A N 1
ATOM 783 C CA . PHE A 1 97 ? 10.303 -6.565 -4.415 1.00 89.81 97 PHE A CA 1
ATOM 784 C C . PHE A 1 97 ? 10.555 -7.608 -5.497 1.00 89.81 97 PHE A C 1
ATOM 786 O O . PHE A 1 97 ? 11.487 -7.468 -6.285 1.00 89.81 97 PHE A O 1
ATOM 793 N N . PHE A 1 98 ? 9.660 -8.594 -5.593 1.00 85.31 98 PHE A N 1
ATOM 794 C CA . PHE A 1 98 ? 9.720 -9.632 -6.613 1.00 85.31 98 PHE A CA 1
ATOM 795 C C . PHE A 1 98 ? 9.703 -9.043 -8.030 1.00 85.31 98 PHE A C 1
ATOM 797 O O . PHE A 1 98 ? 10.543 -9.406 -8.856 1.00 85.31 98 PHE A O 1
ATOM 804 N N . TYR A 1 99 ? 8.803 -8.089 -8.288 1.00 82.69 99 TYR A N 1
ATOM 805 C CA . TYR A 1 99 ? 8.725 -7.383 -9.568 1.00 82.69 99 TYR A CA 1
ATOM 806 C C . TYR A 1 99 ? 10.031 -6.656 -9.900 1.00 82.69 99 TYR A C 1
ATOM 808 O O . TYR A 1 99 ? 10.602 -6.834 -10.975 1.00 82.69 99 TYR A O 1
ATOM 816 N N . THR A 1 100 ? 10.538 -5.876 -8.947 1.00 82.44 100 THR A N 1
ATOM 817 C CA . THR A 1 100 ? 11.747 -5.068 -9.115 1.00 82.44 100 THR A CA 1
ATOM 818 C C . THR A 1 100 ? 12.961 -5.959 -9.380 1.00 82.44 100 THR A C 1
ATOM 820 O O . THR A 1 100 ? 13.696 -5.718 -10.335 1.00 82.44 100 THR A O 1
ATOM 823 N N . THR A 1 101 ? 13.141 -7.040 -8.615 1.00 82.25 101 THR A N 1
ATOM 824 C CA . THR A 1 101 ? 14.225 -8.013 -8.826 1.00 82.25 101 THR A CA 1
ATOM 825 C C . THR A 1 101 ? 14.160 -8.653 -10.210 1.00 82.25 101 THR A C 1
ATOM 827 O O . THR A 1 101 ? 15.174 -8.699 -10.906 1.00 82.25 101 THR A O 1
ATOM 830 N N . CYS A 1 102 ? 12.981 -9.106 -10.639 1.00 76.75 102 CYS A N 1
ATOM 831 C CA . CYS A 1 102 ? 12.816 -9.712 -11.960 1.00 76.75 102 CYS A CA 1
ATOM 832 C C . CYS A 1 102 ? 13.094 -8.715 -13.092 1.00 76.75 102 CYS A C 1
ATOM 834 O O . CYS A 1 102 ? 13.670 -9.091 -14.110 1.00 76.75 102 CYS A O 1
ATOM 836 N N . PHE A 1 103 ? 12.722 -7.446 -12.905 1.00 74.81 103 PHE A N 1
ATOM 837 C CA . PHE A 1 103 ? 12.961 -6.379 -13.873 1.00 74.81 103 PHE A CA 1
ATOM 838 C C . PHE A 1 103 ? 14.448 -6.015 -14.011 1.00 74.81 103 PHE A C 1
ATOM 840 O O . PHE A 1 103 ? 14.919 -5.748 -15.120 1.00 74.81 103 PHE A O 1
ATOM 847 N N . PHE A 1 104 ? 15.193 -6.008 -12.900 1.00 74.75 104 PHE A N 1
ATOM 848 C CA . PHE A 1 104 ? 16.639 -5.750 -12.890 1.00 74.75 104 PHE A CA 1
ATOM 849 C C . PHE A 1 104 ? 17.448 -6.886 -13.502 1.00 74.75 104 PHE A C 1
ATOM 851 O O . PHE A 1 104 ? 18.423 -6.643 -14.203 1.00 74.75 104 PHE A O 1
ATOM 858 N N . LEU A 1 105 ? 17.044 -8.124 -13.242 1.00 73.38 105 LEU A N 1
ATOM 859 C CA . LEU A 1 105 ? 17.733 -9.319 -13.717 1.00 73.38 105 LEU A CA 1
ATOM 860 C C . LEU A 1 105 ? 17.201 -9.796 -15.083 1.00 73.38 105 LEU A C 1
ATOM 862 O O . LEU A 1 105 ? 17.312 -10.975 -15.423 1.00 73.38 105 LEU A O 1
ATOM 866 N N . ARG A 1 106 ? 16.577 -8.901 -15.861 1.00 70.50 106 ARG A N 1
ATOM 867 C CA . ARG A 1 106 ? 16.087 -9.223 -17.204 1.00 70.50 106 ARG A CA 1
ATOM 868 C C . ARG A 1 106 ? 17.263 -9.592 -18.114 1.00 70.50 106 ARG A C 1
ATOM 870 O O . ARG A 1 106 ? 18.262 -8.885 -18.165 1.00 70.50 106 ARG A O 1
ATOM 877 N N . ASN A 1 107 ? 17.108 -10.670 -18.876 1.00 59.97 107 ASN A N 1
ATOM 878 C CA . ASN A 1 107 ? 18.131 -11.164 -19.805 1.00 59.97 107 ASN A CA 1
ATOM 879 C C . ASN A 1 107 ? 17.951 -10.649 -21.247 1.00 59.97 107 ASN A C 1
ATOM 881 O O . ASN A 1 107 ? 18.578 -11.176 -22.161 1.00 59.97 107 ASN A O 1
ATOM 885 N N . TYR A 1 108 ? 17.090 -9.651 -21.473 1.00 61.22 108 TYR A N 1
ATOM 886 C CA . TYR A 1 108 ? 16.733 -9.176 -22.813 1.00 61.22 108 TYR A CA 1
ATOM 887 C C . TYR A 1 108 ? 16.962 -7.665 -22.949 1.00 61.22 108 TYR A C 1
ATOM 889 O O . TYR A 1 108 ? 16.510 -6.886 -22.104 1.00 61.22 108 TYR A O 1
ATOM 897 N N . GLN A 1 109 ? 17.650 -7.251 -24.018 1.00 60.69 109 GLN A N 1
ATOM 898 C CA . GLN A 1 109 ? 17.683 -5.853 -24.453 1.00 60.69 109 GLN A CA 1
ATOM 899 C C . GLN A 1 109 ? 16.395 -5.565 -25.222 1.00 60.69 109 GLN A C 1
ATOM 901 O O . GLN A 1 109 ? 16.079 -6.250 -26.190 1.00 60.69 109 GLN A O 1
ATOM 906 N N . VAL A 1 110 ? 15.633 -4.574 -24.769 1.00 61.50 110 VAL A N 1
ATOM 907 C CA . VAL A 1 110 ? 14.421 -4.136 -25.463 1.00 61.50 110 VAL A CA 1
ATOM 908 C C . VAL A 1 110 ? 14.859 -3.166 -26.557 1.00 61.50 110 VAL A C 1
ATOM 910 O O . VAL A 1 110 ? 15.439 -2.129 -26.247 1.00 61.50 110 VAL A O 1
ATOM 913 N N . SER A 1 111 ? 14.624 -3.511 -27.824 1.00 60.31 111 SER A N 1
ATOM 914 C CA . SER A 1 111 ? 15.041 -2.694 -28.975 1.00 60.31 111 SER A CA 1
ATOM 915 C C . SER A 1 111 ? 13.883 -1.984 -29.677 1.00 60.31 111 SER A C 1
ATOM 917 O O . SER A 1 111 ? 14.099 -1.046 -30.441 1.00 60.31 111 SER A O 1
ATOM 919 N N . SER A 1 112 ? 12.647 -2.399 -29.397 1.00 61.41 112 SER A N 1
ATOM 920 C CA . SER A 1 112 ? 11.424 -1.832 -29.958 1.00 61.41 112 SER A CA 1
ATOM 921 C C . SER A 1 112 ? 10.240 -1.927 -28.985 1.00 61.41 112 SER A C 1
ATOM 923 O O . SER A 1 112 ? 10.261 -2.671 -28.003 1.00 61.41 112 SER A O 1
ATOM 925 N N . ILE A 1 113 ? 9.162 -1.193 -29.275 1.00 62.69 113 ILE A N 1
ATOM 926 C CA . ILE A 1 113 ? 7.898 -1.271 -28.518 1.00 62.69 113 ILE A CA 1
ATOM 927 C C . ILE A 1 113 ? 7.220 -2.644 -28.690 1.00 62.69 113 ILE A C 1
ATOM 929 O O . ILE A 1 113 ? 6.497 -3.099 -27.803 1.00 62.69 113 ILE A O 1
ATOM 933 N N . GLU A 1 114 ? 7.460 -3.333 -29.806 1.00 62.09 114 GLU A N 1
ATOM 934 C CA . GLU A 1 114 ? 6.975 -4.700 -30.019 1.00 62.09 114 GLU A CA 1
ATOM 935 C C . GLU A 1 114 ? 7.644 -5.682 -29.040 1.00 62.09 114 GLU A C 1
ATOM 937 O O . GLU A 1 114 ? 6.974 -6.557 -28.487 1.00 62.09 114 GLU A O 1
ATOM 942 N N . ASP A 1 115 ? 8.930 -5.476 -28.736 1.00 61.47 115 ASP A N 1
ATOM 943 C CA . ASP A 1 115 ? 9.692 -6.308 -27.795 1.00 61.47 115 ASP A CA 1
ATOM 944 C C . ASP A 1 115 ? 9.181 -6.172 -26.353 1.00 61.47 115 ASP A C 1
ATOM 946 O O . ASP A 1 115 ? 9.229 -7.134 -25.587 1.00 61.47 115 ASP A O 1
ATOM 950 N N . LEU A 1 116 ? 8.614 -5.013 -25.984 1.00 63.19 116 LEU A N 1
ATOM 951 C CA . LEU A 1 116 ? 7.972 -4.806 -24.676 1.00 63.19 116 LEU A CA 1
ATOM 952 C C . LEU A 1 116 ? 6.797 -5.769 -24.446 1.00 63.19 116 LEU A C 1
ATOM 954 O O . LEU A 1 116 ? 6.547 -6.171 -23.309 1.00 63.19 116 LEU A O 1
ATOM 958 N N . LYS A 1 117 ? 6.071 -6.149 -25.507 1.00 60.28 117 LYS A N 1
ATOM 959 C CA . LYS A 1 117 ? 4.936 -7.084 -25.409 1.00 60.28 117 LYS A CA 1
ATOM 960 C C . LYS A 1 117 ? 5.386 -8.534 -25.226 1.00 60.28 117 LYS A C 1
ATOM 962 O O . LYS A 1 117 ? 4.634 -9.322 -24.662 1.00 60.28 117 LYS A O 1
ATOM 967 N N . ASN A 1 118 ? 6.609 -8.851 -25.649 1.00 61.44 118 ASN A N 1
ATOM 968 C CA . ASN A 1 118 ? 7.215 -10.182 -25.570 1.00 61.44 118 ASN A CA 1
ATOM 969 C C . ASN A 1 118 ? 8.305 -10.267 -24.487 1.00 61.44 118 ASN A C 1
ATOM 971 O O . ASN A 1 118 ? 9.132 -11.178 -24.501 1.00 61.44 118 ASN A O 1
ATOM 975 N N . LEU A 1 119 ? 8.324 -9.315 -23.545 1.00 66.06 119 LEU A N 1
ATOM 976 C CA . LEU A 1 119 ? 9.254 -9.321 -22.421 1.00 66.06 119 LEU A CA 1
ATOM 977 C C . LEU A 1 119 ? 9.008 -10.545 -21.541 1.00 66.06 119 LEU A C 1
ATOM 979 O O . LEU A 1 119 ? 8.028 -10.617 -20.794 1.00 66.06 119 LEU A O 1
ATOM 983 N N . HIS A 1 120 ? 9.956 -11.472 -21.602 1.00 68.19 120 HIS A N 1
ATOM 984 C CA . HIS A 1 120 ? 10.093 -12.538 -20.629 1.00 68.19 120 HIS A CA 1
ATOM 985 C C . HIS A 1 120 ? 11.103 -12.122 -19.565 1.00 68.19 120 HIS A C 1
ATOM 987 O O . HIS A 1 120 ? 12.255 -11.783 -19.848 1.00 68.19 120 HIS A O 1
ATOM 993 N N . PHE A 1 121 ? 10.651 -12.148 -18.322 1.00 69.69 121 PHE A N 1
ATOM 994 C CA . PHE A 1 121 ? 11.467 -11.922 -17.144 1.00 69.69 121 PHE A CA 1
ATOM 995 C C . PHE A 1 121 ? 12.012 -13.258 -16.623 1.00 69.69 121 PHE A C 1
ATOM 997 O O . PHE A 1 121 ? 11.809 -14.322 -17.219 1.00 69.69 121 PHE A O 1
ATOM 1004 N N . LEU A 1 122 ? 12.719 -13.217 -15.493 1.00 69.12 122 LEU A N 1
ATOM 1005 C CA . LEU A 1 122 ? 13.160 -14.423 -14.795 1.00 69.12 122 LEU A CA 1
ATOM 1006 C C . LEU A 1 122 ? 12.024 -15.442 -14.642 1.00 69.12 122 LEU A C 1
ATOM 1008 O O . LEU A 1 122 ? 10.876 -15.082 -14.390 1.00 69.12 122 LEU A O 1
ATOM 1012 N N . PHE A 1 123 ? 12.370 -16.721 -14.804 1.00 72.00 123 PHE A N 1
ATOM 1013 C CA . PHE A 1 123 ? 11.433 -17.852 -14.802 1.00 72.00 123 PHE A CA 1
ATOM 1014 C C . PHE A 1 123 ? 10.418 -17.867 -15.960 1.00 72.00 123 PHE A C 1
ATOM 1016 O O . PHE A 1 123 ? 9.443 -18.610 -15.902 1.00 72.00 123 PHE A O 1
ATOM 1023 N N . GLY A 1 124 ? 10.640 -17.080 -17.019 1.00 72.88 124 GLY A N 1
ATOM 1024 C CA . GLY A 1 124 ? 9.750 -17.020 -18.183 1.00 72.88 124 GLY A CA 1
ATOM 1025 C C . GLY A 1 124 ? 8.479 -16.200 -17.952 1.00 72.88 124 GLY A C 1
ATOM 1026 O O . GLY A 1 124 ? 7.611 -16.177 -18.823 1.00 72.88 124 GLY A O 1
ATOM 1027 N N . LEU A 1 125 ? 8.382 -15.516 -16.806 1.00 77.38 125 LEU A N 1
ATOM 1028 C CA . LEU A 1 125 ? 7.229 -14.702 -16.432 1.00 77.38 125 LEU A CA 1
ATOM 1029 C C . LEU A 1 125 ? 7.026 -13.546 -17.404 1.00 77.38 125 LEU A C 1
ATOM 1031 O O . LEU A 1 125 ? 7.983 -12.927 -17.867 1.00 77.38 125 LEU A O 1
ATOM 1035 N N . THR A 1 126 ? 5.767 -13.225 -17.659 1.00 77.81 126 THR A N 1
ATOM 1036 C CA . THR A 1 126 ? 5.339 -12.107 -18.498 1.00 77.81 126 THR A CA 1
ATOM 1037 C C . THR A 1 126 ? 4.806 -10.957 -17.645 1.00 77.81 126 THR A C 1
ATOM 1039 O O . THR A 1 126 ? 4.519 -11.102 -16.454 1.00 77.81 126 THR A O 1
ATOM 1042 N N . THR A 1 127 ? 4.600 -9.792 -18.257 1.00 75.00 127 THR A N 1
ATOM 1043 C CA . THR A 1 127 ? 3.928 -8.647 -17.614 1.00 75.00 127 THR A CA 1
ATOM 1044 C C . THR A 1 127 ? 2.530 -8.992 -17.084 1.00 75.00 127 THR A C 1
ATOM 1046 O O . THR A 1 127 ? 2.118 -8.474 -16.044 1.00 75.00 127 THR A O 1
ATOM 1049 N N . ASN A 1 128 ? 1.807 -9.901 -17.746 1.00 79.75 128 ASN A N 1
ATOM 1050 C CA . ASN A 1 128 ? 0.497 -10.371 -17.290 1.00 79.75 128 ASN A CA 1
ATOM 1051 C C . ASN A 1 128 ? 0.589 -11.168 -15.985 1.00 79.75 128 ASN A C 1
ATOM 1053 O O . ASN A 1 128 ? -0.239 -10.971 -15.093 1.00 79.75 128 ASN A O 1
ATOM 1057 N N . ASP A 1 129 ? 1.618 -12.002 -15.839 1.00 84.19 129 ASP A N 1
ATOM 1058 C CA . ASP A 1 129 ? 1.850 -12.764 -14.612 1.00 84.19 129 ASP A CA 1
ATOM 1059 C C . ASP A 1 129 ? 2.158 -11.824 -13.445 1.00 84.19 129 ASP A C 1
ATOM 1061 O O . ASP A 1 129 ? 1.601 -11.969 -12.357 1.00 84.19 129 ASP A O 1
ATOM 1065 N N . PHE A 1 130 ? 2.957 -10.780 -13.680 1.00 81.62 130 PHE A N 1
ATOM 1066 C CA . PHE A 1 130 ? 3.207 -9.755 -12.667 1.00 81.62 130 PHE A CA 1
ATOM 1067 C C . PHE A 1 130 ? 1.957 -8.966 -12.287 1.00 81.62 130 PHE A C 1
ATOM 1069 O O . PHE A 1 130 ? 1.755 -8.684 -11.106 1.00 81.62 130 PHE A O 1
ATOM 1076 N N . ASN A 1 131 ? 1.083 -8.654 -13.246 1.00 81.38 131 ASN A N 1
ATOM 1077 C CA . ASN A 1 131 ? -0.208 -8.034 -12.951 1.00 81.38 131 ASN A CA 1
ATOM 1078 C C . ASN A 1 131 ? -1.079 -8.937 -12.067 1.00 81.38 131 ASN A C 1
ATOM 1080 O O . ASN A 1 131 ? -1.706 -8.449 -11.123 1.00 81.38 131 ASN A O 1
ATOM 1084 N N . PHE A 1 132 ? -1.108 -10.243 -12.341 1.00 87.00 132 PHE A N 1
ATOM 1085 C CA . PHE A 1 132 ? -1.826 -11.216 -11.519 1.00 87.00 132 PHE A CA 1
ATOM 1086 C C . PHE A 1 132 ? -1.240 -11.310 -10.104 1.00 87.00 132 PHE A C 1
ATOM 1088 O O . PHE A 1 132 ? -1.973 -11.178 -9.123 1.00 87.00 132 PHE A O 1
ATOM 1095 N N . ILE A 1 133 ? 0.081 -11.457 -9.992 1.00 87.62 133 ILE A N 1
ATOM 1096 C CA . ILE A 1 133 ? 0.802 -11.520 -8.715 1.00 87.62 133 ILE A CA 1
ATOM 1097 C C . ILE A 1 133 ? 0.564 -10.245 -7.895 1.00 87.62 133 ILE A C 1
ATOM 1099 O O . ILE A 1 133 ? 0.232 -10.320 -6.713 1.00 87.62 133 ILE A O 1
ATOM 1103 N N . ASN A 1 134 ? 0.660 -9.069 -8.517 1.00 86.50 134 ASN A N 1
ATOM 1104 C CA . ASN A 1 134 ? 0.399 -7.795 -7.852 1.00 86.50 134 ASN A CA 1
ATOM 1105 C C . ASN A 1 134 ? -1.041 -7.727 -7.315 1.00 86.50 134 ASN A C 1
ATOM 1107 O O . ASN A 1 134 ? -1.248 -7.375 -6.154 1.00 86.50 134 ASN A O 1
ATOM 1111 N N . ARG A 1 135 ? -2.042 -8.127 -8.114 1.00 89.69 135 ARG A N 1
ATOM 1112 C CA . ARG A 1 135 ? -3.443 -8.207 -7.655 1.00 89.69 135 ARG A CA 1
ATOM 1113 C C . ARG A 1 135 ? -3.597 -9.147 -6.460 1.00 89.69 135 ARG A C 1
ATOM 1115 O O . ARG A 1 135 ? -4.294 -8.794 -5.511 1.00 89.69 135 ARG A O 1
ATOM 1122 N N . LEU A 1 136 ? -2.933 -10.303 -6.481 1.00 94.31 136 LEU A N 1
ATOM 1123 C CA . LEU A 1 136 ? -2.948 -11.259 -5.374 1.00 94.31 136 LEU A CA 1
ATOM 1124 C C . LEU A 1 136 ? -2.364 -10.649 -4.089 1.00 94.31 136 LEU A C 1
ATOM 1126 O O . LEU A 1 136 ? -2.983 -10.752 -3.034 1.00 94.31 136 LEU A O 1
ATOM 1130 N N . PHE A 1 137 ? -1.218 -9.969 -4.161 1.00 95.00 137 PHE A N 1
ATOM 1131 C CA . PHE A 1 137 ? -0.611 -9.328 -2.988 1.00 95.00 137 PHE A CA 1
ATOM 1132 C C . PHE A 1 137 ? -1.461 -8.183 -2.424 1.00 95.00 137 PHE A C 1
ATOM 1134 O O . PHE A 1 137 ? -1.569 -8.046 -1.204 1.00 95.00 137 PHE A O 1
ATOM 1141 N N . TRP A 1 138 ? -2.125 -7.400 -3.277 1.00 93.19 138 TRP A N 1
ATOM 1142 C CA . TRP A 1 138 ? -3.103 -6.414 -2.812 1.00 93.19 138 TRP A CA 1
ATOM 1143 C C . TRP A 1 138 ? -4.321 -7.071 -2.158 1.00 93.19 138 TRP A C 1
ATOM 1145 O O . TRP A 1 138 ? -4.754 -6.621 -1.098 1.00 93.19 138 TRP A O 1
ATOM 1155 N N . LEU A 1 139 ? -4.841 -8.164 -2.723 1.00 94.75 139 LEU A N 1
ATOM 1156 C CA . LEU A 1 139 ? -5.939 -8.922 -2.119 1.00 94.75 139 LEU A CA 1
ATOM 1157 C C . LEU A 1 139 ? -5.558 -9.456 -0.730 1.00 94.75 139 LEU A C 1
ATOM 1159 O O . LEU A 1 139 ? -6.348 -9.335 0.205 1.00 94.75 139 LEU A O 1
ATOM 1163 N N . LEU A 1 140 ? -4.339 -9.981 -0.571 1.00 97.12 140 LEU A N 1
ATOM 1164 C CA . LEU A 1 140 ? -3.811 -10.418 0.724 1.00 97.12 140 LEU A CA 1
ATOM 1165 C C . LEU A 1 140 ? -3.711 -9.261 1.727 1.00 97.12 140 LEU A C 1
ATOM 1167 O O . LEU A 1 140 ? -4.055 -9.445 2.895 1.00 97.12 140 LEU A O 1
ATOM 1171 N N . ALA A 1 141 ? -3.315 -8.063 1.286 1.00 96.88 141 ALA A N 1
ATOM 1172 C CA . ALA A 1 141 ? -3.318 -6.876 2.141 1.00 96.88 141 ALA A CA 1
ATOM 1173 C C . ALA A 1 141 ? -4.732 -6.527 2.632 1.00 96.88 141 ALA A C 1
ATOM 1175 O O . ALA A 1 141 ? -4.942 -6.359 3.835 1.00 96.88 141 ALA A O 1
ATOM 1176 N N . TYR A 1 142 ? -5.723 -6.480 1.739 1.00 95.56 142 TYR A N 1
ATOM 1177 C CA . TYR A 1 142 ? -7.116 -6.228 2.130 1.00 95.56 142 TYR A CA 1
ATOM 1178 C C . TYR A 1 142 ? -7.673 -7.322 3.042 1.00 95.56 142 TYR A C 1
ATOM 1180 O O . TYR A 1 142 ? -8.336 -7.010 4.032 1.00 95.56 142 TYR A O 1
ATOM 1188 N N . PHE A 1 143 ? -7.357 -8.589 2.769 1.00 96.81 143 PHE A N 1
ATOM 1189 C CA . PHE A 1 143 ? -7.726 -9.703 3.638 1.00 96.81 143 PHE A CA 1
ATOM 1190 C C . PHE A 1 143 ? -7.103 -9.568 5.033 1.00 96.81 143 PHE A C 1
ATOM 1192 O O . PHE A 1 143 ? -7.788 -9.771 6.033 1.00 96.81 143 PHE A O 1
ATOM 1199 N N . PHE A 1 144 ? -5.836 -9.159 5.127 1.00 97.81 144 PHE A N 1
ATOM 1200 C CA . PHE A 1 144 ? -5.169 -8.920 6.406 1.00 97.81 144 PHE A CA 1
ATOM 1201 C C . PHE A 1 144 ? -5.830 -7.788 7.204 1.00 97.81 144 PHE A C 1
ATOM 1203 O O . PHE A 1 144 ? -6.022 -7.922 8.417 1.00 97.81 144 PHE A O 1
ATOM 1210 N N . ILE A 1 145 ? -6.207 -6.689 6.540 1.00 97.75 145 ILE A N 1
ATOM 1211 C CA . ILE A 1 145 ? -6.944 -5.581 7.170 1.00 97.75 145 ILE A CA 1
ATOM 1212 C C . ILE A 1 145 ? -8.298 -6.083 7.677 1.00 97.75 145 ILE A C 1
ATOM 1214 O O . ILE A 1 145 ? -8.621 -5.891 8.851 1.00 97.75 145 ILE A O 1
ATOM 1218 N N . PHE A 1 146 ? -9.051 -6.775 6.819 1.00 97.81 146 PHE A N 1
ATOM 1219 C CA . PHE A 1 146 ? -10.341 -7.370 7.159 1.00 97.81 146 PHE A CA 1
ATOM 1220 C C . PHE A 1 146 ? -10.232 -8.289 8.379 1.00 97.81 146 PHE A C 1
ATOM 1222 O O . PHE A 1 146 ? -10.972 -8.120 9.349 1.00 97.81 146 PHE A O 1
ATOM 1229 N N . TYR A 1 147 ? -9.269 -9.213 8.362 1.00 97.94 147 TYR A N 1
ATOM 1230 C CA . TYR A 1 147 ? -9.041 -10.167 9.439 1.00 97.94 147 TYR A CA 1
ATOM 1231 C C . TYR A 1 147 ? -8.760 -9.457 10.767 1.00 97.94 147 TYR A C 1
ATOM 1233 O O . TYR A 1 147 ? -9.381 -9.759 11.784 1.00 97.94 147 TYR A O 1
ATOM 1241 N N . ASN A 1 148 ? -7.867 -8.464 10.768 1.00 97.56 148 ASN A N 1
ATOM 1242 C CA . ASN A 1 148 ? -7.531 -7.733 11.988 1.00 97.56 148 ASN A CA 1
ATOM 1243 C C . ASN A 1 148 ? -8.722 -6.934 12.536 1.00 97.56 148 ASN A C 1
ATOM 1245 O O . ASN A 1 148 ? -8.928 -6.900 13.748 1.00 97.56 148 ASN A O 1
ATOM 1249 N N . LEU A 1 149 ? -9.519 -6.305 11.674 1.00 96.62 149 LEU A N 1
ATOM 1250 C CA . LEU A 1 149 ? -10.689 -5.545 12.115 1.00 96.62 149 LEU A CA 1
ATOM 1251 C C . LEU A 1 149 ? -11.807 -6.461 12.640 1.00 96.62 149 LEU A C 1
ATOM 1253 O O . LEU A 1 149 ? -12.409 -6.160 13.670 1.00 96.62 149 LEU A O 1
ATOM 1257 N N . CYS A 1 150 ? -12.045 -7.607 12.000 1.00 96.44 150 CYS A N 1
ATOM 1258 C CA . CYS A 1 150 ? -13.087 -8.538 12.434 1.00 96.44 150 CYS A CA 1
ATOM 1259 C C . CYS A 1 150 ? -12.690 -9.301 13.698 1.00 96.44 150 CYS A C 1
ATOM 1261 O O . CYS A 1 150 ? -13.422 -9.292 14.681 1.00 96.44 150 CYS A O 1
ATOM 1263 N N . PHE A 1 151 ? -11.522 -9.944 13.687 1.00 95.62 151 PHE A N 1
ATOM 1264 C CA . PHE A 1 151 ? -11.154 -10.927 14.708 1.00 95.62 151 PHE A CA 1
ATOM 1265 C C . PHE A 1 151 ? -10.319 -10.338 15.845 1.00 95.62 151 PHE A C 1
ATOM 1267 O O . PHE A 1 151 ? -10.476 -10.753 16.987 1.00 95.62 151 PHE A O 1
ATOM 1274 N N . ASN A 1 152 ? -9.469 -9.341 15.574 1.00 94.00 152 ASN A N 1
ATOM 1275 C CA . ASN A 1 152 ? -8.656 -8.719 16.630 1.00 94.00 152 ASN A CA 1
ATOM 1276 C C . ASN A 1 152 ? -9.340 -7.494 17.248 1.00 94.00 152 ASN A C 1
ATOM 1278 O O . ASN A 1 152 ? -9.048 -7.136 18.389 1.00 94.00 152 ASN A O 1
ATOM 1282 N N . LYS A 1 153 ? -10.226 -6.824 16.499 1.00 94.31 153 LYS A N 1
ATOM 1283 C CA . LYS A 1 153 ? -10.985 -5.654 16.970 1.00 94.31 153 LYS A CA 1
ATOM 1284 C C . LYS A 1 153 ? -12.473 -5.922 17.186 1.00 94.31 153 LYS A C 1
ATOM 1286 O O . LYS A 1 153 ? -13.171 -5.002 17.610 1.00 94.31 153 LYS A O 1
ATOM 1291 N N . ASN A 1 154 ? -12.942 -7.154 16.966 1.00 93.88 154 ASN A N 1
ATOM 1292 C CA . ASN A 1 154 ? -14.325 -7.586 17.200 1.00 93.88 154 ASN A CA 1
ATOM 1293 C C . ASN A 1 154 ? -15.373 -6.705 16.499 1.00 93.88 154 ASN A C 1
ATOM 1295 O O . ASN A 1 154 ? -16.424 -6.409 17.074 1.00 93.88 154 ASN A O 1
ATOM 1299 N N . ILE A 1 155 ? -15.073 -6.221 15.291 1.00 95.44 155 ILE A N 1
ATOM 1300 C CA . ILE A 1 155 ? -16.058 -5.517 14.463 1.00 95.44 155 ILE A CA 1
ATOM 1301 C C . ILE A 1 155 ? -16.859 -6.549 13.676 1.00 95.44 155 ILE A C 1
ATOM 1303 O O . ILE A 1 155 ? -16.314 -7.532 13.174 1.00 95.44 155 ILE A O 1
ATOM 1307 N N . VAL A 1 156 ? -18.159 -6.310 13.526 1.00 95.81 156 VAL A N 1
ATOM 1308 C CA . VAL A 1 156 ? -19.014 -7.171 12.707 1.00 95.81 156 VAL A CA 1
ATOM 1309 C C . VAL A 1 156 ? -18.537 -7.160 11.250 1.00 95.81 156 VAL A C 1
ATOM 1311 O O . VAL A 1 156 ? -18.348 -6.101 10.654 1.00 95.81 156 VAL A O 1
ATOM 1314 N N . TRP A 1 157 ? -18.371 -8.348 10.664 1.00 96.06 157 TRP A N 1
ATOM 1315 C CA . TRP A 1 157 ? -17.721 -8.535 9.362 1.00 96.06 157 TRP A CA 1
ATOM 1316 C C . TRP A 1 157 ? -18.309 -7.677 8.235 1.00 96.06 157 TRP A C 1
ATOM 1318 O O . TRP A 1 157 ? -17.557 -7.122 7.436 1.00 96.06 157 TRP A O 1
ATOM 1328 N N . TRP A 1 158 ? -19.636 -7.521 8.177 1.00 95.25 158 TRP A N 1
ATOM 1329 C CA . TRP A 1 158 ? -20.285 -6.775 7.099 1.00 95.25 158 TRP A CA 1
ATOM 1330 C C . TRP A 1 158 ? -19.950 -5.281 7.165 1.00 95.25 158 TRP A C 1
ATOM 1332 O O . TRP A 1 158 ? -19.745 -4.668 6.119 1.00 95.25 158 TRP A O 1
ATOM 1342 N N . LYS A 1 159 ? -19.795 -4.711 8.372 1.00 95.69 159 LYS A N 1
ATOM 1343 C CA . LYS A 1 159 ? -19.350 -3.320 8.556 1.00 95.69 159 LYS A CA 1
ATOM 1344 C C . LYS A 1 159 ? -17.952 -3.140 7.978 1.00 95.69 159 LYS A C 1
ATOM 1346 O O . LYS A 1 159 ? -17.709 -2.206 7.228 1.00 95.69 159 LYS A O 1
ATOM 1351 N N . VAL A 1 160 ? -17.049 -4.080 8.266 1.00 95.50 160 VAL A N 1
ATOM 1352 C CA . VAL A 1 160 ? -15.668 -4.049 7.763 1.00 95.50 160 VAL A CA 1
ATOM 1353 C C . VAL A 1 160 ? -15.624 -4.151 6.239 1.00 95.50 160 VAL A C 1
ATOM 1355 O O . VAL A 1 160 ? -14.917 -3.372 5.604 1.00 95.50 160 VAL A O 1
ATOM 1358 N N . VAL A 1 161 ? -16.390 -5.070 5.641 1.00 94.62 161 VAL A N 1
ATOM 1359 C CA . VAL A 1 161 ? -16.472 -5.204 4.175 1.00 94.62 161 VAL A CA 1
ATOM 1360 C C . VAL A 1 161 ? -16.933 -3.894 3.543 1.00 94.62 161 VAL A C 1
ATOM 1362 O O . VAL A 1 161 ? -16.278 -3.396 2.628 1.00 94.62 161 VAL A O 1
ATOM 1365 N N . LEU A 1 162 ? -18.015 -3.301 4.052 1.00 94.19 162 LEU A N 1
ATOM 1366 C CA . LEU A 1 162 ? -18.534 -2.036 3.533 1.00 94.19 162 LEU A CA 1
ATOM 1367 C C . LEU A 1 162 ? -17.538 -0.888 3.722 1.00 94.19 162 LEU A C 1
ATOM 1369 O O . LEU A 1 162 ? -17.328 -0.119 2.785 1.00 94.19 162 LEU A O 1
ATOM 1373 N N . SER A 1 163 ? -16.863 -0.812 4.872 1.00 94.25 163 SER A N 1
ATOM 1374 C CA . SER A 1 163 ? -15.840 0.207 5.133 1.00 94.25 163 SER A CA 1
ATOM 1375 C C . SER A 1 163 ? -14.646 0.133 4.187 1.00 94.25 163 SER A C 1
ATOM 1377 O O . SER A 1 163 ? -14.034 1.161 3.910 1.00 94.25 163 SER A O 1
ATOM 1379 N N . LEU A 1 164 ? -14.316 -1.056 3.678 1.00 93.50 164 LEU A N 1
ATOM 1380 C CA . LEU A 1 164 ? -13.226 -1.243 2.719 1.00 93.50 164 LEU A CA 1
ATOM 1381 C C . LEU A 1 164 ? -13.689 -1.076 1.264 1.00 93.50 164 LEU A C 1
ATOM 1383 O O . LEU A 1 164 ? -12.937 -0.544 0.450 1.00 93.50 164 LEU A O 1
ATOM 1387 N N . MET A 1 165 ? -14.906 -1.508 0.917 1.00 92.19 165 MET A N 1
ATOM 1388 C CA . MET A 1 165 ? -15.392 -1.506 -0.470 1.00 92.19 165 MET A CA 1
ATOM 1389 C C . MET A 1 165 ? -16.035 -0.187 -0.905 1.00 92.19 165 MET A C 1
ATOM 1391 O O . MET A 1 165 ? -15.799 0.246 -2.032 1.00 92.19 165 MET A O 1
ATOM 1395 N N . ILE A 1 166 ? -16.830 0.464 -0.048 1.00 90.38 166 ILE A N 1
ATOM 1396 C CA . ILE A 1 166 ? -17.562 1.690 -0.415 1.00 90.38 166 ILE A CA 1
ATOM 1397 C C . ILE A 1 166 ? -16.616 2.798 -0.903 1.00 90.38 166 ILE A C 1
ATOM 1399 O O . ILE A 1 166 ? -16.870 3.342 -1.980 1.00 90.38 166 ILE A O 1
ATOM 1403 N N . PRO A 1 167 ? -15.499 3.109 -0.215 1.00 88.25 167 PRO A N 1
ATOM 1404 C CA . PRO A 1 167 ? -14.581 4.143 -0.685 1.00 88.25 167 PRO A CA 1
ATOM 1405 C C . PRO A 1 167 ? -14.002 3.840 -2.070 1.00 88.25 167 PRO A C 1
ATOM 1407 O O . PRO A 1 167 ? -13.885 4.736 -2.904 1.00 88.25 167 PRO A O 1
ATOM 1410 N N . ILE A 1 168 ? -13.680 2.571 -2.337 1.00 86.94 168 ILE A N 1
ATOM 1411 C CA . ILE A 1 168 ? -13.152 2.128 -3.633 1.00 86.94 168 ILE A CA 1
ATOM 1412 C C . ILE A 1 168 ? -14.214 2.314 -4.721 1.00 86.94 168 ILE A C 1
ATOM 1414 O O . ILE A 1 168 ? -13.914 2.861 -5.780 1.00 86.94 168 ILE A O 1
ATOM 1418 N N . LEU A 1 169 ? -15.459 1.909 -4.455 1.00 88.19 169 LEU A N 1
ATOM 1419 C CA . LEU A 1 169 ? -16.570 2.071 -5.394 1.00 88.19 169 LEU A CA 1
ATOM 1420 C C . LEU A 1 169 ?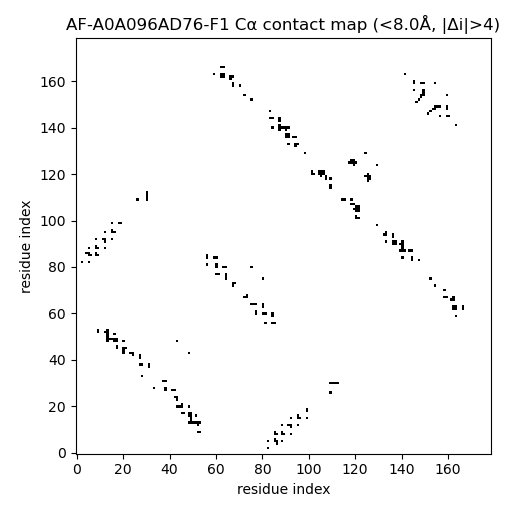 -16.830 3.546 -5.716 1.00 88.19 169 LEU A C 1
ATOM 1422 O O . LEU A 1 169 ? -17.005 3.880 -6.884 1.00 88.19 169 LEU A O 1
ATOM 1426 N N . ILE A 1 170 ? -16.788 4.435 -4.719 1.00 85.25 170 ILE A N 1
ATOM 1427 C CA . ILE A 1 170 ? -16.941 5.883 -4.925 1.00 85.25 170 ILE A CA 1
ATOM 1428 C C . ILE A 1 170 ? -15.839 6.413 -5.845 1.00 85.25 170 ILE A C 1
ATOM 1430 O O . ILE A 1 170 ? -16.141 7.101 -6.817 1.00 85.25 170 ILE A O 1
ATOM 1434 N N . VAL A 1 171 ? -14.574 6.068 -5.587 1.00 84.19 171 VAL A N 1
ATOM 1435 C CA . VAL A 1 171 ? -13.452 6.503 -6.435 1.00 84.19 171 VAL A CA 1
ATOM 1436 C C . VAL A 1 171 ? -13.600 5.983 -7.866 1.00 84.19 171 VAL A C 1
ATOM 1438 O O . VAL A 1 171 ? -13.359 6.735 -8.807 1.00 84.19 171 VAL A O 1
ATOM 1441 N N . LEU A 1 172 ? -14.033 4.732 -8.050 1.00 84.31 172 LEU A N 1
ATOM 1442 C CA . LEU A 1 172 ? -14.264 4.161 -9.380 1.00 84.31 172 LEU A CA 1
ATOM 1443 C C . LEU A 1 172 ? -15.402 4.868 -10.123 1.00 84.31 172 LEU A C 1
ATOM 1445 O O . LEU A 1 172 ? -15.245 5.190 -11.297 1.00 84.31 172 LEU A O 1
ATOM 1449 N N . VAL A 1 173 ? -16.520 5.142 -9.448 1.00 83.25 173 VAL A N 1
ATOM 1450 C CA . VAL A 1 173 ? -17.669 5.846 -10.037 1.00 83.25 173 VAL A CA 1
ATOM 1451 C C . VAL A 1 173 ? -17.295 7.280 -10.401 1.00 83.25 173 VAL A C 1
ATOM 1453 O O . VAL A 1 173 ? -17.533 7.706 -11.526 1.00 83.25 173 VAL A O 1
ATOM 1456 N N . VAL A 1 174 ? -16.649 8.014 -9.494 1.00 78.50 174 VAL A N 1
ATOM 1457 C CA . VAL A 1 174 ? -16.185 9.385 -9.754 1.00 78.50 174 VAL A CA 1
ATOM 1458 C C . VAL A 1 174 ? -15.161 9.405 -10.891 1.00 78.50 174 VAL A C 1
ATOM 1460 O O . VAL A 1 174 ? -15.268 10.223 -11.799 1.00 78.50 174 VAL A O 1
ATOM 1463 N N . GLY A 1 175 ? -14.207 8.472 -10.896 1.00 71.38 175 GLY A N 1
ATOM 1464 C CA . GLY A 1 175 ? -13.219 8.346 -11.967 1.00 71.38 175 GLY A CA 1
ATOM 1465 C C . GLY A 1 175 ? -13.823 7.972 -13.324 1.00 71.38 175 GLY A C 1
ATOM 1466 O O . GLY A 1 175 ? -13.269 8.353 -14.351 1.00 71.38 175 GLY A O 1
ATOM 1467 N N . PHE A 1 176 ? -14.952 7.259 -13.339 1.00 71.19 176 PHE A N 1
ATOM 1468 C CA . PHE A 1 176 ? -15.705 6.960 -14.558 1.00 71.19 176 PHE A CA 1
ATOM 1469 C C . PHE A 1 176 ? -16.509 8.166 -15.059 1.00 71.19 176 PHE A C 1
ATOM 1471 O O . PHE A 1 176 ? -16.628 8.339 -16.261 1.00 71.19 176 PHE A O 1
ATOM 1478 N N . ILE A 1 177 ? -17.036 9.001 -14.158 1.00 64.88 177 ILE A N 1
ATOM 1479 C CA . ILE A 1 177 ? -17.816 10.205 -14.501 1.00 64.88 177 ILE A CA 1
ATOM 1480 C C . ILE A 1 177 ? -16.920 11.360 -14.980 1.00 64.88 177 ILE A C 1
ATOM 1482 O O . ILE A 1 177 ? -17.354 12.178 -15.785 1.00 64.88 177 ILE A O 1
ATOM 1486 N N . ILE A 1 178 ? -15.694 11.466 -14.456 1.00 58.00 178 ILE A N 1
ATOM 1487 C CA . ILE A 1 178 ? -14.738 12.532 -14.814 1.00 58.00 178 ILE A CA 1
ATOM 1488 C C . ILE A 1 178 ? -14.002 12.231 -16.135 1.00 58.00 178 ILE A C 1
ATOM 1490 O O . ILE A 1 178 ? -13.439 13.146 -16.738 1.00 58.00 178 ILE A O 1
ATOM 1494 N N . LYS A 1 179 ? -13.990 10.969 -16.578 1.00 46.72 179 LYS A N 1
ATOM 1495 C CA . LYS A 1 179 ? -13.487 10.568 -17.898 1.00 46.72 179 LYS A CA 1
ATOM 1496 C C . LYS A 1 179 ? -14.518 10.822 -18.989 1.00 46.72 179 LYS A C 1
ATOM 1498 O O . LYS A 1 179 ? -14.068 11.190 -20.094 1.00 46.72 179 LYS A O 1
#

pLDDT: mean 84.08, std 14.09, range [46.72, 97.94]

Solvent-accessible surface area (backbone atoms only — not comparable to full-atom values): 9626 Å² total; per-residue (Å²): 117,94,59,55,61,25,53,47,39,50,51,52,37,17,51,49,38,26,53,48,34,52,51,52,36,50,53,50,47,69,62,64,51,93,46,70,68,61,53,68,75,72,49,66,60,44,67,58,40,30,45,43,58,56,52,52,48,51,50,53,39,50,43,34,47,54,40,32,46,76,69,74,46,64,88,63,49,69,70,56,48,41,44,47,50,28,51,22,42,47,37,43,35,52,38,49,48,54,51,49,51,32,64,73,62,41,87,68,87,70,82,47,79,71,43,64,78,68,42,52,32,59,94,68,39,39,70,66,54,51,54,52,49,44,52,51,21,46,50,51,19,54,50,47,37,48,48,46,43,30,73,76,62,69,40,61,61,70,60,51,51,47,25,63,46,52,60,53,52,51,52,52,53,52,57,59,73,77,102